Protein AF-S9SSD4-F1 (afdb_monomer)

Solvent-accessible surface area (backbone atoms only — not comparable to full-atom values): 18602 Å² total; per-residue (Å²): 130,70,92,76,80,76,96,47,67,58,45,36,29,21,30,56,54,29,78,60,36,20,32,42,34,34,32,39,67,81,53,34,36,35,32,40,91,48,73,31,64,47,86,67,77,56,93,50,83,41,60,40,69,83,50,77,65,51,44,73,48,42,39,38,68,76,43,53,47,62,41,36,80,42,75,54,60,64,56,45,63,50,89,83,71,82,77,81,41,54,28,39,35,72,39,57,91,44,56,92,52,48,88,81,42,56,81,89,68,61,48,30,24,35,28,43,34,54,73,90,78,38,83,60,56,79,85,62,50,50,75,78,40,77,68,51,68,78,60,39,64,71,56,60,75,71,33,52,65,71,64,65,44,45,67,66,67,40,48,47,26,51,52,53,13,59,80,67,74,44,78,53,51,62,71,57,47,20,52,59,69,76,49,73,88,62,8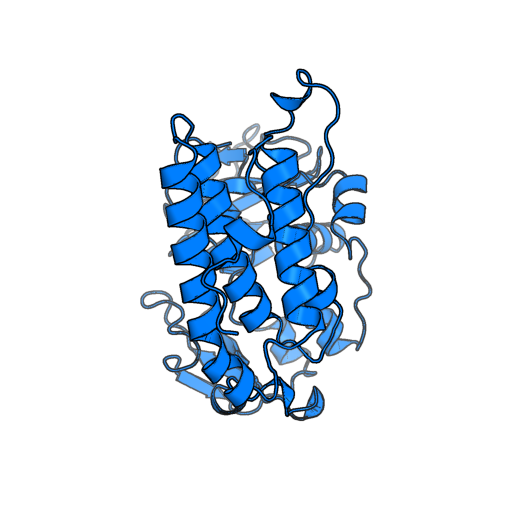1,60,85,43,72,65,50,31,45,76,67,36,28,70,74,68,91,55,71,88,58,61,85,67,46,83,72,63,80,92,77,85,84,81,69,73,38,60,60,39,74,72,34,86,67,43,54,63,75,58,54,50,51,51,49,48,38,54,48,55,42,51,60,54,62,72,69,58,96,71,54,72,66,60,52,44,56,41,32,34,54,30,30,43,60,46,36,71,39,37,67,59,29,48,78,65,76,25,64,65,44,72,64,48,50,51,25,49,49,55,31,51,40,46,50,31,60,72,72,67,48,96,65,55,60,67,68,43,48,61,54,60,72,96

pLDDT: mean 86.16, std 13.42, range [31.44, 98.06]

Sequence (320 aa):
MLKRFVWKKNDIHSIQLKEDLYIIAQLLDNPYVAFFNITSESNHFNEKPLDLNTFKPFGVCMVLKGFFKQCSVGKVKNVQPNLNIPIPEIFISSDRGQWGNRSEFSDDELIYNLVRIDPAVGDKGLMGNEIIQYNIDRKDPNILNSYEIVGYNTGYEFVRRLILSIENGRWIDPLKEQRLLGLDNYPLQTVEEMWQAGVPKYGVEDKDETRQKENGVTKINYLIEMYNDPFYPEFLVDKVKKCILCVVQFIEKRNHDVNKIQSKLDEMTIAINDLADEFEQNSSEIETVARESIAATVESVLQYYKINIDVEDALRERDW

Foldseek 3Di:
DDPDDDQDAQFWFWFDLFCQWIWIWGGHQPQKIFTFLDIGRDRADQPDQAECLVGDGLDMDGADPLQRVQRTPDTYPNYHGRPPHDHDFKAKEWALVCPVVVVVDDPVRTFIFIWGADSVRGDPPNPDTHTPGTRDDLQDPVRLVPHHHDDHDHDPQNSQQVVVCSVVVHRDRQVSVCSNPVDRPDPPPDPVRSVVRRGDDGPPPPPPVVVVPDDDDDDQDALVLLVVDPLHDVVLSVQLVVLVVQLLVVVVVDPDDLVRSLVSLLVSQVSNQVCQVVLVVVNHGCDDSVVVRSLSSNVSSCVRSVPPDHSCSSNVNHPD

Structure (mmCIF, N/CA/C/O backbone):
data_AF-S9SSD4-F1
#
_entry.id   AF-S9SSD4-F1
#
loop_
_atom_site.group_PDB
_atom_site.id
_atom_site.type_symbol
_atom_site.label_atom_id
_atom_site.label_alt_id
_atom_site.label_comp_id
_atom_site.label_asym_id
_atom_site.label_entity_id
_atom_site.label_seq_id
_atom_site.pdbx_PDB_ins_code
_atom_site.Cartn_x
_atom_site.Cartn_y
_atom_site.Cartn_z
_atom_site.occupancy
_atom_site.B_iso_or_equiv
_atom_site.auth_seq_id
_atom_site.auth_comp_id
_atom_site.auth_asym_id
_atom_site.auth_atom_id
_atom_site.pdbx_PDB_model_num
ATOM 1 N N . MET A 1 1 ? -8.722 10.585 14.791 1.00 48.03 1 MET A N 1
ATOM 2 C CA . MET A 1 1 ? -7.445 9.878 14.502 1.00 48.03 1 MET A CA 1
ATOM 3 C C . MET A 1 1 ? -6.758 9.398 15.795 1.00 48.03 1 MET A C 1
ATOM 5 O O . MET A 1 1 ? -6.708 10.152 16.765 1.00 48.03 1 MET A O 1
ATOM 9 N N . LEU A 1 2 ? -6.239 8.159 15.855 1.00 50.53 2 LEU A N 1
ATOM 10 C CA . LEU A 1 2 ? -5.555 7.614 17.048 1.00 50.53 2 LEU A CA 1
ATOM 11 C C . LEU A 1 2 ? -4.290 8.428 17.396 1.00 50.53 2 LEU A C 1
ATOM 13 O O . LEU A 1 2 ? -3.332 8.462 16.621 1.00 50.53 2 LEU A O 1
ATOM 17 N N . LYS A 1 3 ? -4.251 9.039 18.592 1.00 53.81 3 LYS A N 1
ATOM 18 C CA . LYS A 1 3 ? -3.130 9.891 19.050 1.00 53.81 3 LYS A CA 1
ATOM 19 C C . LYS A 1 3 ? -1.783 9.150 19.139 1.00 53.81 3 LYS A C 1
ATOM 21 O O . LYS A 1 3 ? -0.739 9.777 18.999 1.00 53.81 3 LYS A O 1
ATOM 26 N N . ARG A 1 4 ? -1.782 7.819 19.318 1.00 68.75 4 ARG A N 1
ATOM 27 C CA . ARG A 1 4 ? -0.576 6.969 19.302 1.00 68.75 4 ARG A CA 1
ATOM 28 C C . ARG A 1 4 ? -0.937 5.543 18.869 1.00 68.75 4 ARG A C 1
ATOM 30 O O . ARG A 1 4 ? -1.669 4.861 19.576 1.00 68.75 4 ARG A O 1
ATOM 37 N N . PHE A 1 5 ? -0.427 5.096 17.720 1.00 82.56 5 PHE A N 1
ATOM 38 C CA . PHE A 1 5 ? -0.544 3.706 17.263 1.00 82.56 5 PHE A CA 1
ATOM 39 C C . PHE A 1 5 ? 0.786 2.980 17.474 1.00 82.56 5 PHE A C 1
ATOM 41 O O . PHE A 1 5 ? 1.845 3.462 17.062 1.00 82.56 5 PHE A O 1
ATOM 48 N N . VAL A 1 6 ? 0.723 1.823 18.126 1.00 88.81 6 VAL A N 1
ATOM 49 C CA . VAL A 1 6 ? 1.859 0.926 18.340 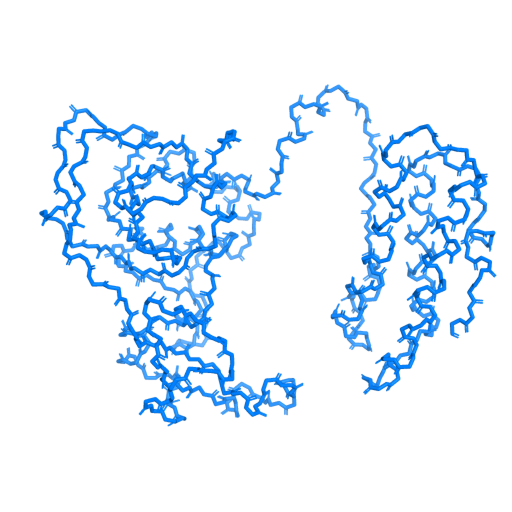1.00 88.81 6 VAL A CA 1
ATOM 50 C C . VAL A 1 6 ? 1.484 -0.407 17.722 1.00 88.81 6 VAL A C 1
ATOM 52 O O . VAL A 1 6 ? 0.435 -0.952 18.047 1.00 88.81 6 VAL A O 1
ATOM 55 N N . TRP A 1 7 ? 2.346 -0.909 16.841 1.00 92.94 7 TRP A N 1
ATOM 56 C CA . TRP A 1 7 ? 2.172 -2.234 16.270 1.00 92.94 7 TRP A CA 1
ATOM 57 C C . TRP A 1 7 ? 2.494 -3.262 17.345 1.00 92.94 7 TRP A C 1
ATOM 59 O O . TRP A 1 7 ? 3.634 -3.337 17.805 1.00 92.94 7 TRP A O 1
ATOM 69 N N . LYS A 1 8 ? 1.493 -4.020 17.777 1.00 95.31 8 LYS A N 1
ATOM 70 C CA . LYS A 1 8 ? 1.663 -5.075 18.769 1.00 95.31 8 LYS A CA 1
ATOM 71 C C . LYS A 1 8 ? 1.003 -6.335 18.232 1.00 95.31 8 LYS A C 1
ATOM 73 O O . LYS A 1 8 ? -0.184 -6.327 17.921 1.00 95.31 8 LYS A O 1
ATOM 78 N N . LYS A 1 9 ? 1.795 -7.400 18.122 1.00 95.75 9 LYS A N 1
ATOM 79 C CA . LYS A 1 9 ? 1.339 -8.710 17.656 1.00 95.75 9 LYS A CA 1
ATOM 80 C C . LYS A 1 9 ? 0.108 -9.158 18.447 1.00 95.75 9 LYS A C 1
ATOM 82 O O . LYS A 1 9 ? 0.077 -9.017 19.671 1.00 95.75 9 LYS A O 1
ATOM 87 N N . ASN A 1 10 ? -0.865 -9.710 17.731 1.00 96.88 10 ASN A N 1
ATOM 88 C CA . ASN A 1 10 ? -2.164 -10.187 18.202 1.00 96.88 10 ASN A CA 1
ATOM 89 C C . ASN A 1 10 ? -3.147 -9.107 18.671 1.00 96.88 10 ASN A C 1
ATOM 91 O O . ASN A 1 10 ? -4.244 -9.455 19.107 1.00 96.88 10 ASN A O 1
ATOM 95 N N . ASP A 1 11 ? -2.812 -7.817 18.571 1.00 96.50 11 ASP A N 1
ATOM 96 C CA . ASP A 1 11 ? -3.831 -6.786 18.744 1.00 96.50 11 ASP A CA 1
ATOM 97 C C . ASP A 1 11 ? -4.838 -6.862 17.589 1.00 96.50 11 ASP A C 1
ATOM 99 O O . ASP A 1 11 ? -4.469 -6.992 16.419 1.00 96.50 11 ASP A O 1
ATOM 103 N N . ILE A 1 12 ? -6.119 -6.754 17.937 1.00 96.88 12 ILE A N 1
ATOM 104 C CA . ILE A 1 12 ? -7.229 -6.775 16.988 1.00 96.88 12 ILE A CA 1
ATOM 105 C C . ILE A 1 12 ? -7.788 -5.367 16.846 1.00 96.88 12 ILE A C 1
ATOM 107 O O . ILE A 1 12 ? -8.017 -4.661 17.832 1.00 96.88 12 ILE A O 1
ATOM 111 N N . HIS A 1 13 ? -8.005 -4.961 15.607 1.00 96.31 13 HIS A N 1
ATOM 112 C CA . HIS A 1 13 ? -8.426 -3.627 15.233 1.00 96.31 13 HIS A CA 1
ATOM 113 C C . HIS A 1 13 ? -9.671 -3.681 14.355 1.00 96.31 13 HIS A C 1
ATOM 115 O O . HIS A 1 13 ? -9.809 -4.559 13.506 1.00 96.31 13 HIS A O 1
ATOM 121 N N . SER A 1 14 ? -10.553 -2.710 14.572 1.00 95.62 14 SER A N 1
ATOM 122 C CA . SER A 1 14 ? -11.639 -2.400 13.652 1.00 95.62 14 SER A CA 1
ATOM 123 C C . SER A 1 14 ? -11.086 -1.449 12.600 1.00 95.62 14 SER 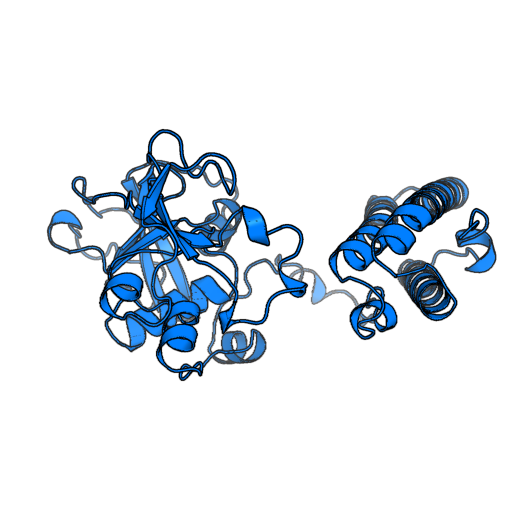A C 1
ATOM 125 O O . SER A 1 14 ? -10.466 -0.428 12.940 1.00 95.62 14 SER A O 1
ATOM 127 N N . ILE A 1 15 ? -11.244 -1.830 11.339 1.00 95.19 15 ILE A N 1
ATOM 128 C CA . ILE A 1 15 ? -10.823 -1.066 10.171 1.00 95.19 15 ILE A CA 1
ATOM 129 C C . ILE A 1 15 ? -12.080 -0.569 9.484 1.00 95.19 15 ILE A C 1
ATOM 131 O O . ILE A 1 15 ? -12.921 -1.377 9.098 1.00 95.19 15 ILE A O 1
ATOM 135 N N . GLN A 1 16 ? -12.214 0.745 9.351 1.00 94.69 16 GLN A N 1
ATOM 136 C CA . GLN A 1 16 ? -13.289 1.317 8.549 1.00 94.69 16 GLN A CA 1
ATOM 137 C C . GLN A 1 16 ? -12.937 1.160 7.073 1.00 94.69 16 GLN A C 1
ATOM 139 O O . GLN A 1 16 ? -11.775 1.354 6.720 1.00 94.69 16 GLN A O 1
ATOM 144 N N . LEU A 1 17 ? -13.916 0.816 6.241 1.00 95.06 17 LEU A N 1
ATOM 145 C CA . LEU A 1 17 ? -13.785 0.744 4.784 1.00 95.06 17 LEU A CA 1
ATOM 146 C C . LEU A 1 17 ? -14.780 1.670 4.083 1.00 95.06 17 LEU A C 1
ATOM 148 O O . LEU A 1 17 ? -14.397 2.333 3.126 1.00 95.06 17 LEU A O 1
ATOM 152 N N . LYS A 1 18 ? -16.022 1.738 4.579 1.00 94.12 18 LYS A N 1
ATOM 153 C CA . LYS A 1 18 ? -17.061 2.705 4.180 1.00 94.12 18 LYS A CA 1
ATOM 154 C C . LYS A 1 18 ? -17.720 3.313 5.428 1.00 94.12 18 LYS A C 1
ATOM 156 O O . LYS A 1 18 ? -17.345 2.962 6.550 1.00 94.12 18 LYS A O 1
ATOM 161 N N . GLU A 1 19 ? -18.676 4.223 5.256 1.00 89.44 19 GLU A N 1
ATOM 162 C CA . GLU A 1 19 ? -19.464 4.813 6.353 1.00 89.44 19 GLU A CA 1
ATOM 163 C C . GLU A 1 19 ? -20.107 3.744 7.251 1.00 89.44 19 GLU A C 1
ATOM 165 O O . GLU A 1 19 ? -20.033 3.849 8.474 1.00 89.44 19 GLU A O 1
ATOM 170 N N . ASP A 1 20 ? -20.636 2.685 6.642 1.00 92.19 20 ASP A N 1
ATOM 171 C CA . ASP A 1 20 ? -21.376 1.575 7.250 1.00 92.19 20 ASP A CA 1
ATOM 172 C C . ASP A 1 20 ? -20.699 0.212 7.016 1.00 92.19 20 ASP A C 1
ATOM 174 O O . ASP A 1 20 ? -21.337 -0.836 7.080 1.00 92.19 20 ASP A O 1
ATOM 178 N N . LEU A 1 21 ? -19.393 0.198 6.731 1.00 95.69 21 LEU A N 1
ATOM 179 C CA . LEU A 1 21 ? -18.654 -1.045 6.521 1.00 95.69 21 LEU A CA 1
ATOM 180 C C . LEU A 1 21 ? -17.334 -1.027 7.271 1.00 95.69 21 LEU A C 1
ATOM 182 O O . LEU A 1 21 ? -16.397 -0.305 6.917 1.00 95.69 21 LEU A O 1
ATOM 186 N N . TYR A 1 22 ? -17.248 -1.898 8.268 1.00 96.19 22 TYR A N 1
ATOM 187 C CA . TYR A 1 22 ? -16.055 -2.136 9.062 1.00 96.19 22 TYR A CA 1
ATOM 188 C C . TYR A 1 22 ? -15.648 -3.598 8.973 1.00 96.19 22 TYR A C 1
ATOM 190 O O . TYR A 1 22 ? -16.505 -4.470 8.827 1.00 96.19 22 TYR A O 1
ATOM 198 N N . ILE A 1 23 ? -14.354 -3.876 9.132 1.00 96.50 23 ILE A N 1
ATOM 199 C CA . ILE A 1 23 ? -13.827 -5.241 9.239 1.00 96.50 23 ILE A CA 1
ATOM 200 C C . ILE A 1 23 ? -12.883 -5.426 10.414 1.00 96.50 23 ILE A C 1
ATOM 202 O O . ILE A 1 23 ? -12.237 -4.484 10.880 1.00 96.50 23 ILE A O 1
ATOM 206 N N . ILE A 1 24 ? -12.749 -6.680 10.838 1.00 95.75 24 ILE A N 1
ATOM 207 C CA . ILE A 1 24 ? -11.724 -7.093 11.789 1.00 95.75 24 ILE A CA 1
ATOM 208 C C . ILE A 1 24 ? -10.390 -7.355 11.085 1.00 95.75 24 ILE A C 1
ATOM 210 O O . ILE A 1 24 ? -10.296 -8.130 10.129 1.00 95.75 24 ILE A O 1
ATOM 214 N N . ALA A 1 25 ? -9.338 -6.768 11.651 1.00 97.44 25 ALA A N 1
ATOM 215 C CA . ALA A 1 25 ? -7.952 -7.043 11.313 1.00 97.44 25 ALA A CA 1
ATOM 216 C C . ALA A 1 25 ? -7.159 -7.438 12.565 1.00 97.44 25 ALA A C 1
ATOM 218 O O . ALA A 1 25 ? -7.229 -6.759 13.591 1.00 97.44 25 ALA A O 1
ATOM 219 N N . GLN A 1 26 ? -6.373 -8.509 12.484 1.00 98.06 26 GLN A N 1
ATOM 220 C CA . GLN A 1 26 ? -5.432 -8.920 13.522 1.00 98.06 26 GLN A CA 1
ATOM 221 C C . GLN A 1 26 ? -4.005 -8.593 13.081 1.00 98.06 26 GLN A C 1
ATOM 223 O O . GLN A 1 26 ? -3.549 -9.033 12.025 1.00 98.06 26 GLN A O 1
ATOM 228 N N . LEU A 1 27 ? -3.277 -7.851 13.914 1.00 97.56 27 LEU A N 1
ATOM 229 C CA . LEU A 1 27 ? -1.857 -7.593 13.699 1.00 97.56 27 LEU A CA 1
ATOM 230 C C . LEU A 1 27 ? -1.043 -8.868 13.940 1.00 97.56 27 LEU A C 1
ATOM 232 O O . LEU A 1 27 ? -1.179 -9.507 14.986 1.00 97.56 27 LEU A O 1
ATOM 236 N N . LEU A 1 28 ? -0.156 -9.208 13.011 1.00 96.50 28 LEU A N 1
ATOM 237 C CA . LEU A 1 28 ? 0.854 -10.253 13.179 1.00 96.50 28 LEU A CA 1
ATOM 238 C C . LEU A 1 28 ? 2.216 -9.599 13.471 1.00 96.50 28 LEU A C 1
ATOM 240 O O . LEU A 1 28 ? 2.276 -8.465 13.968 1.00 96.50 28 LEU A O 1
ATOM 244 N N . ASP A 1 29 ? 3.316 -10.304 13.203 1.00 93.31 29 ASP A N 1
ATOM 245 C CA . ASP A 1 29 ? 4.638 -9.675 13.180 1.00 93.31 29 ASP A CA 1
ATOM 246 C C . ASP A 1 29 ? 4.638 -8.539 12.147 1.00 93.31 29 ASP A C 1
ATOM 248 O O . ASP A 1 29 ? 4.076 -8.668 11.065 1.00 93.31 29 ASP A O 1
ATOM 252 N N . ASN A 1 30 ? 5.200 -7.385 12.503 1.00 89.69 30 ASN A N 1
ATOM 253 C CA . ASN A 1 30 ? 5.246 -6.221 11.614 1.00 89.69 30 ASN A CA 1
ATOM 254 C C . ASN A 1 30 ? 6.014 -6.585 10.326 1.00 89.69 30 ASN A C 1
ATOM 256 O O . ASN A 1 30 ? 7.124 -7.098 10.465 1.00 89.69 30 ASN A O 1
ATOM 260 N N . PRO A 1 31 ? 5.479 -6.330 9.111 1.00 91.56 31 PRO A N 1
ATOM 261 C CA . PRO A 1 31 ? 4.317 -5.496 8.756 1.00 91.56 31 PRO A CA 1
ATOM 262 C C . PRO A 1 31 ? 3.058 -6.282 8.355 1.00 91.56 31 PRO A C 1
ATOM 264 O O . PRO A 1 31 ? 2.212 -5.770 7.620 1.00 91.56 31 PRO A O 1
ATOM 267 N N . TYR A 1 32 ? 2.917 -7.523 8.813 1.00 94.81 32 TYR A N 1
ATOM 268 C CA . TYR A 1 32 ? 1.860 -8.436 8.392 1.00 94.81 32 TYR A CA 1
ATOM 269 C C . TYR A 1 32 ? 0.564 -8.262 9.176 1.00 94.81 32 TYR A C 1
ATOM 271 O O . TYR A 1 32 ? 0.543 -8.194 10.409 1.00 94.81 32 TYR A O 1
ATOM 279 N N . VAL A 1 33 ? -0.544 -8.251 8.446 1.00 96.94 33 VAL A N 1
ATOM 280 C CA . VAL A 1 33 ? -1.888 -8.171 9.012 1.00 96.94 33 VAL A CA 1
ATOM 281 C C . VAL A 1 33 ? -2.739 -9.281 8.423 1.00 96.94 33 VAL A C 1
ATOM 283 O O . VAL A 1 33 ? -2.711 -9.513 7.216 1.00 96.94 33 VAL A O 1
ATOM 286 N N . ALA A 1 34 ? -3.503 -9.948 9.281 1.00 97.56 34 ALA A N 1
ATOM 287 C CA . ALA A 1 34 ? -4.535 -10.888 8.883 1.00 97.56 34 ALA A CA 1
ATOM 288 C C . ALA A 1 34 ? -5.903 -10.206 8.896 1.00 97.56 34 ALA A C 1
ATOM 290 O O . ALA A 1 34 ? -6.298 -9.614 9.902 1.00 97.56 34 ALA A O 1
ATOM 291 N N . PHE A 1 35 ? -6.638 -10.325 7.800 1.00 97.12 35 PHE A N 1
ATOM 292 C CA . PHE A 1 35 ? -8.005 -9.827 7.671 1.00 97.12 35 PHE A CA 1
ATOM 293 C C . PHE A 1 35 ? -8.980 -10.985 7.764 1.00 97.12 35 PHE A C 1
ATOM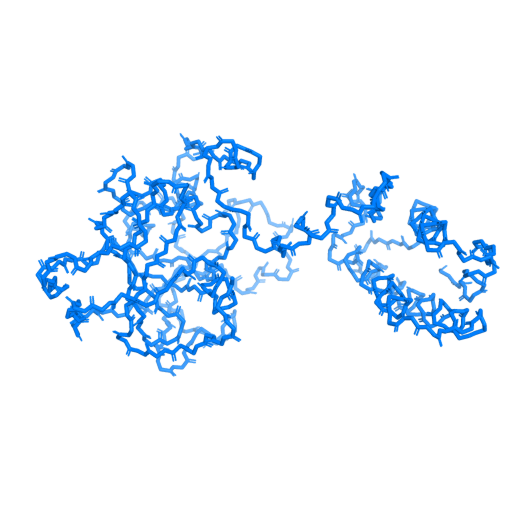 295 O O . PHE A 1 35 ? -8.686 -12.079 7.286 1.00 97.12 35 PHE A O 1
ATOM 302 N N . PHE A 1 36 ? -10.141 -10.757 8.364 1.00 95.56 36 PHE A N 1
ATOM 303 C CA . PHE A 1 36 ? -11.197 -11.757 8.479 1.00 95.56 36 PHE A CA 1
ATOM 304 C C . PHE A 1 36 ? -12.444 -11.244 7.778 1.00 95.56 36 PHE A C 1
ATOM 306 O O . PHE A 1 36 ? -12.748 -10.055 7.861 1.00 95.56 36 PHE A O 1
ATOM 313 N N . ASN A 1 37 ? -13.188 -12.139 7.124 1.00 94.38 37 ASN A N 1
ATOM 314 C CA . ASN A 1 37 ? -14.485 -11.805 6.539 1.00 94.38 37 ASN A CA 1
ATOM 315 C C . ASN A 1 37 ? -15.559 -11.738 7.638 1.00 94.38 37 ASN A C 1
ATOM 317 O O . ASN A 1 37 ? -16.490 -12.537 7.688 1.00 94.38 37 ASN A O 1
ATOM 321 N N . ILE A 1 38 ? -15.332 -10.840 8.594 1.00 94.38 38 ILE A N 1
ATOM 322 C CA . ILE A 1 38 ? -16.194 -10.539 9.728 1.00 94.38 38 ILE A CA 1
ATOM 323 C C . ILE A 1 38 ? -16.408 -9.036 9.663 1.00 94.38 38 ILE A C 1
ATOM 325 O O . ILE A 1 38 ? -15.480 -8.261 9.921 1.00 94.38 38 ILE A O 1
ATOM 329 N N . THR A 1 39 ? -17.616 -8.651 9.270 1.00 95.06 39 THR A N 1
ATOM 330 C CA . THR A 1 39 ? -17.991 -7.265 9.014 1.00 95.06 39 THR A CA 1
ATOM 331 C C . THR A 1 39 ? -18.970 -6.747 10.065 1.00 95.06 39 THR A C 1
ATOM 333 O O . THR A 1 39 ? -19.573 -7.521 10.810 1.00 95.06 39 THR A O 1
ATOM 336 N N . SER A 1 40 ? -19.082 -5.427 10.165 1.00 94.12 40 SER A N 1
ATOM 337 C CA . SER A 1 40 ? -20.052 -4.736 11.018 1.00 94.12 40 SER A CA 1
ATOM 338 C C . SER A 1 40 ? -20.446 -3.418 10.359 1.00 94.12 40 SER A C 1
ATOM 340 O O . SER A 1 40 ? -19.626 -2.814 9.664 1.00 94.12 40 SER A O 1
ATOM 342 N N . GLU A 1 41 ? -21.674 -2.964 10.611 1.00 93.44 41 GLU A N 1
ATOM 343 C CA . GLU A 1 41 ? -22.161 -1.640 10.195 1.00 93.44 41 GLU A CA 1
ATOM 344 C C . GLU A 1 41 ? -21.600 -0.507 11.071 1.00 93.44 41 GLU A C 1
ATOM 346 O O . GLU A 1 41 ? -21.753 0.673 10.772 1.00 93.44 41 GLU A O 1
ATOM 351 N N . SER A 1 42 ? -20.921 -0.854 12.169 1.00 91.06 42 SER A N 1
ATOM 352 C CA . SER A 1 42 ? -20.283 0.102 13.071 1.00 91.06 42 SER A CA 1
ATOM 353 C C . SER A 1 42 ? -18.868 -0.334 13.442 1.00 91.06 42 SER A C 1
ATOM 355 O O . SER A 1 42 ? -18.440 -1.464 13.206 1.00 91.06 42 SER A O 1
ATOM 357 N N . ASN A 1 43 ? -18.127 0.545 14.119 1.00 86.62 43 ASN A N 1
ATOM 358 C CA . ASN A 1 43 ? -16.796 0.205 14.618 1.00 86.62 43 ASN A CA 1
ATOM 359 C C . ASN A 1 43 ? -16.801 -0.814 15.783 1.00 86.62 43 ASN A C 1
ATOM 361 O O . ASN A 1 43 ? -15.725 -1.188 16.267 1.00 86.62 43 ASN A O 1
ATOM 365 N N . HIS A 1 44 ? -17.976 -1.270 16.229 1.00 88.75 44 HIS A N 1
ATOM 366 C CA . HIS A 1 44 ? -18.156 -2.220 17.317 1.00 88.75 44 HIS A CA 1
ATOM 367 C C . HIS A 1 44 ? -18.343 -3.653 16.797 1.00 88.75 44 HIS A C 1
ATOM 369 O O . HIS A 1 44 ? -19.139 -3.921 15.902 1.00 88.75 44 HIS A O 1
ATOM 375 N N . PHE A 1 45 ? -17.607 -4.584 17.408 1.00 88.06 45 PHE A N 1
ATOM 376 C CA . PHE A 1 45 ? -17.648 -6.032 17.135 1.00 88.06 45 PHE A CA 1
ATOM 377 C C . PHE A 1 45 ? -17.802 -6.862 18.423 1.00 88.06 45 PHE A C 1
ATOM 379 O O . PHE A 1 45 ? -17.733 -8.085 18.413 1.00 88.06 45 PHE A O 1
ATOM 386 N N . ASN A 1 46 ? -17.948 -6.193 19.566 1.00 71.06 46 ASN A N 1
ATOM 387 C CA . ASN A 1 46 ? -17.763 -6.745 20.906 1.00 71.06 46 ASN A CA 1
ATOM 388 C C . ASN A 1 46 ? -19.076 -7.089 21.627 1.00 71.06 46 ASN A C 1
ATOM 390 O O . ASN A 1 46 ? -19.057 -7.287 22.843 1.00 71.06 46 ASN A O 1
ATOM 394 N N . GLU A 1 47 ? -20.199 -7.153 20.907 1.00 74.06 47 GLU A N 1
ATOM 395 C CA . GLU A 1 47 ? -21.506 -7.509 21.478 1.00 74.06 47 GLU A CA 1
ATOM 396 C C . GLU A 1 47 ? -21.563 -8.969 21.949 1.00 74.06 47 GLU A C 1
ATOM 398 O O . GLU A 1 47 ? -22.273 -9.294 22.900 1.00 74.06 47 GLU A O 1
ATOM 403 N N . LYS A 1 48 ? -20.779 -9.852 21.319 1.00 78.81 48 LYS A N 1
ATOM 404 C CA . LYS A 1 48 ? -20.606 -11.256 21.710 1.00 78.81 48 LYS A CA 1
ATOM 405 C C . LYS A 1 48 ? -19.115 -11.607 21.718 1.00 78.81 48 LYS A C 1
ATOM 407 O O . LYS A 1 48 ? -18.380 -11.074 20.888 1.00 78.81 48 LYS A O 1
ATOM 412 N N . PRO A 1 49 ? -18.651 -12.490 22.624 1.00 86.12 49 PRO A N 1
ATOM 413 C CA . PRO A 1 49 ? -17.293 -13.015 22.556 1.00 86.12 49 PRO A CA 1
ATOM 414 C C . PRO A 1 49 ? -17.035 -13.647 21.186 1.00 86.12 49 PRO A C 1
ATOM 416 O O . PRO A 1 49 ? -17.818 -14.483 20.733 1.00 86.12 49 PRO A O 1
ATOM 419 N N . LEU A 1 50 ? -15.944 -13.245 20.541 1.00 91.88 50 LEU A N 1
ATOM 420 C CA . LEU A 1 50 ? -15.540 -13.744 19.230 1.00 91.88 50 LEU A CA 1
ATOM 421 C C . LEU A 1 50 ? -14.191 -14.449 19.354 1.00 91.88 50 LEU A C 1
ATOM 423 O O . LEU A 1 50 ? -13.251 -13.881 19.905 1.00 91.88 50 LEU A O 1
ATOM 427 N N . ASP A 1 51 ? -14.076 -15.661 18.821 1.00 94.88 51 ASP A N 1
ATOM 428 C CA . ASP A 1 51 ? -12.811 -16.397 18.793 1.00 94.88 51 ASP A CA 1
ATOM 429 C C . ASP A 1 51 ? -12.309 -16.568 17.360 1.00 94.88 51 ASP A C 1
ATOM 431 O O . ASP A 1 51 ? -12.829 -17.386 16.597 1.00 94.88 51 ASP A O 1
ATOM 435 N N . LEU A 1 52 ? -11.266 -15.813 17.002 1.00 95.81 52 LEU A N 1
ATOM 436 C CA . LEU A 1 52 ? -10.672 -15.849 15.667 1.00 95.81 52 LEU A CA 1
ATOM 437 C C . LEU A 1 52 ? -9.982 -17.184 15.359 1.00 95.81 52 LEU A C 1
ATOM 439 O O . LEU A 1 52 ? -9.729 -17.461 14.188 1.00 95.81 52 LEU A O 1
ATOM 443 N N . ASN A 1 53 ? -9.711 -18.042 16.352 1.00 94.56 53 ASN A N 1
ATOM 444 C CA . ASN A 1 53 ? -9.187 -19.393 16.102 1.00 94.56 53 ASN A CA 1
ATOM 445 C C . ASN A 1 53 ? -10.180 -20.266 15.318 1.00 94.56 53 ASN A C 1
ATOM 447 O O . ASN A 1 53 ? -9.771 -21.217 14.657 1.00 94.56 53 ASN A O 1
ATOM 451 N N . THR A 1 54 ? -11.473 -19.931 15.359 1.00 93.31 54 THR A N 1
ATOM 452 C CA . THR A 1 54 ? -12.526 -20.646 14.621 1.00 93.31 54 THR A CA 1
ATOM 453 C C . THR A 1 54 ? -12.690 -20.167 13.175 1.00 93.31 54 THR A C 1
ATOM 455 O O . THR A 1 54 ? -13.430 -20.779 12.406 1.00 93.31 54 THR A O 1
ATOM 458 N N . PHE A 1 55 ? -11.974 -19.108 12.780 1.00 92.94 55 PHE A N 1
ATOM 459 C CA . PHE A 1 55 ? -12.049 -18.517 11.450 1.00 92.94 55 PHE A CA 1
ATOM 460 C C . PHE A 1 55 ? -10.708 -18.632 10.728 1.00 92.94 55 PHE A C 1
ATOM 462 O O . PHE A 1 55 ? -9.643 -18.335 11.276 1.00 92.94 55 PHE A O 1
ATOM 469 N N . LYS A 1 56 ? -10.764 -19.005 9.449 1.00 92.25 56 LYS A N 1
ATOM 470 C CA . LYS A 1 56 ? -9.618 -18.857 8.556 1.00 92.25 56 LYS A CA 1
ATOM 471 C C . LYS A 1 56 ? -9.472 -17.370 8.205 1.00 92.25 56 LYS A C 1
ATOM 473 O O . LYS A 1 56 ? -10.479 -16.758 7.838 1.00 92.25 56 LYS A O 1
ATOM 478 N N . PRO A 1 57 ? -8.261 -16.788 8.276 1.00 94.12 57 PRO A N 1
ATOM 479 C CA . PRO A 1 57 ? -8.018 -15.470 7.717 1.00 94.12 57 PRO A CA 1
ATOM 480 C C . PRO A 1 57 ? -8.469 -15.430 6.265 1.00 94.12 57 PRO A C 1
ATOM 482 O O . PRO A 1 57 ? -8.183 -16.332 5.475 1.00 94.12 57 PRO A O 1
ATOM 485 N N . PHE A 1 58 ? -9.183 -14.370 5.939 1.00 91.00 58 PHE A N 1
ATOM 486 C CA . PHE A 1 58 ? -9.603 -14.075 4.590 1.00 91.00 58 PHE A CA 1
ATOM 487 C C . PHE A 1 58 ? -8.399 -13.774 3.698 1.00 91.00 58 PHE A C 1
ATOM 489 O O . PHE A 1 58 ? -8.325 -14.286 2.589 1.00 91.00 58 PHE A O 1
ATOM 496 N N . GLY A 1 59 ? -7.419 -13.041 4.231 1.00 93.62 59 GLY A N 1
ATOM 497 C CA . GLY A 1 59 ? -6.133 -12.782 3.592 1.00 93.62 59 GLY A CA 1
ATOM 498 C C . GLY A 1 59 ? -5.077 -12.337 4.596 1.00 93.62 59 GLY A C 1
ATOM 499 O O . GLY A 1 59 ? -5.408 -11.835 5.674 1.00 93.62 59 GLY A O 1
ATOM 500 N N . VAL A 1 60 ? -3.806 -12.530 4.243 1.00 95.00 60 VAL A N 1
ATOM 501 C CA . VAL A 1 60 ? -2.651 -12.042 5.008 1.00 95.00 60 VAL A CA 1
ATOM 502 C C . VAL A 1 60 ? -1.728 -11.294 4.056 1.00 95.00 60 VAL A C 1
ATOM 504 O O . VAL A 1 60 ? -1.298 -11.857 3.053 1.00 95.00 60 VAL A O 1
ATOM 507 N N . CYS A 1 61 ? -1.422 -10.034 4.358 1.00 93.38 61 CYS A N 1
ATOM 508 C CA . CYS A 1 61 ? -0.557 -9.207 3.516 1.00 93.38 61 CYS A CA 1
ATOM 509 C C . CYS A 1 61 ? 0.248 -8.193 4.337 1.00 93.38 61 CYS A C 1
ATOM 511 O O . CYS A 1 61 ? -0.046 -7.937 5.509 1.00 93.38 61 CYS A O 1
ATOM 513 N N . MET A 1 62 ? 1.269 -7.603 3.712 1.00 91.75 62 MET A N 1
ATOM 514 C CA . MET A 1 62 ? 2.034 -6.500 4.294 1.00 91.75 62 MET A CA 1
ATOM 515 C C . MET A 1 62 ? 1.259 -5.188 4.165 1.00 91.75 62 MET A C 1
ATOM 517 O O . MET A 1 62 ? 0.800 -4.842 3.074 1.00 91.75 62 MET A O 1
ATOM 521 N N . VAL A 1 63 ? 1.144 -4.434 5.258 1.00 90.50 63 VAL A N 1
ATOM 522 C CA . VAL A 1 63 ? 0.471 -3.127 5.290 1.00 90.50 63 VAL A CA 1
ATOM 523 C C . VAL A 1 63 ? 1.393 -2.100 5.932 1.00 90.50 63 VAL A C 1
ATOM 525 O O . VAL A 1 63 ? 1.962 -2.339 7.000 1.00 90.50 63 VAL A O 1
ATOM 528 N N . LEU A 1 64 ? 1.534 -0.922 5.318 1.00 84.88 64 LEU A N 1
ATOM 529 C CA . LEU A 1 64 ? 2.356 0.134 5.909 1.00 84.88 64 LEU A CA 1
ATOM 530 C C . LEU A 1 64 ? 1.754 0.580 7.244 1.00 84.88 64 LEU A C 1
ATOM 532 O O . LEU A 1 64 ? 0.604 1.015 7.311 1.00 84.88 64 LEU A O 1
ATOM 536 N N . LYS A 1 65 ? 2.571 0.583 8.300 1.00 86.00 65 LYS A N 1
ATOM 537 C CA . LYS A 1 65 ? 2.185 1.056 9.640 1.00 86.00 65 LYS A CA 1
ATOM 538 C C . LYS A 1 65 ? 1.490 2.421 9.627 1.00 86.00 65 LYS A C 1
ATOM 540 O O . LYS A 1 65 ? 0.517 2.624 10.353 1.00 86.00 65 LYS A O 1
ATOM 545 N N . GLY A 1 66 ? 2.015 3.357 8.835 1.00 80.31 66 GLY A N 1
ATOM 546 C CA . GLY A 1 66 ? 1.456 4.701 8.695 1.00 80.31 66 GLY A CA 1
ATOM 547 C C . GLY A 1 66 ? 0.031 4.679 8.150 1.00 80.31 66 GLY A C 1
ATOM 548 O O . GLY A 1 66 ? -0.826 5.373 8.688 1.00 80.31 66 GLY A O 1
ATOM 549 N N . PHE A 1 67 ? -0.229 3.830 7.155 1.00 82.00 67 PHE A N 1
ATOM 550 C CA . PHE A 1 67 ? -1.552 3.689 6.562 1.00 82.00 67 PHE A CA 1
ATOM 551 C C . PHE A 1 67 ? -2.517 2.917 7.466 1.00 82.00 67 PHE A C 1
ATOM 553 O O . PHE A 1 67 ? -3.625 3.382 7.711 1.00 82.00 67 PHE A O 1
ATOM 560 N N . PHE A 1 68 ? -2.076 1.806 8.066 1.00 88.69 68 PHE A N 1
ATOM 561 C CA . PHE A 1 68 ? -2.904 1.036 9.001 1.00 88.69 68 PHE A CA 1
ATOM 562 C C . PHE A 1 68 ? -3.423 1.901 10.164 1.00 88.69 68 PHE A C 1
ATOM 564 O O . PHE A 1 68 ? -4.573 1.792 10.585 1.00 88.69 68 PHE A O 1
ATOM 571 N N . LYS A 1 69 ? -2.587 2.823 10.666 1.00 87.69 69 LYS A N 1
ATOM 572 C CA . LYS A 1 69 ? -2.990 3.805 11.684 1.00 87.69 69 LYS A CA 1
ATOM 573 C C . LYS A 1 69 ? -4.166 4.683 11.230 1.00 87.69 69 LYS A C 1
ATOM 575 O O . LYS A 1 69 ? -4.944 5.100 12.084 1.00 87.69 69 LYS A O 1
ATOM 580 N N . GLN A 1 70 ? -4.250 5.023 9.945 1.00 85.38 70 GLN A N 1
ATOM 581 C CA . GLN A 1 70 ? -5.283 5.914 9.412 1.00 85.38 70 GLN A CA 1
ATOM 582 C C . GLN A 1 70 ? -6.629 5.204 9.288 1.00 85.38 70 GLN A C 1
ATOM 584 O O . GLN A 1 70 ? -7.641 5.780 9.671 1.00 85.38 70 GLN A O 1
ATOM 589 N N . CYS A 1 71 ? -6.637 3.960 8.803 1.00 87.94 71 CYS A N 1
ATOM 590 C CA . CYS A 1 71 ? -7.872 3.197 8.630 1.00 87.94 71 CYS A CA 1
ATOM 591 C C . CYS A 1 71 ? -8.344 2.473 9.898 1.00 87.94 71 CYS A C 1
ATOM 593 O O . CYS A 1 71 ? -9.510 2.087 9.988 1.00 87.94 71 CYS A O 1
ATOM 595 N N . SER A 1 72 ? -7.487 2.335 10.916 1.00 92.19 72 SER A N 1
ATOM 596 C CA . SER A 1 72 ? -7.909 1.795 12.205 1.00 92.19 72 SER A CA 1
ATOM 597 C C . SER A 1 72 ? -8.693 2.809 13.040 1.00 92.19 72 SER A C 1
ATOM 599 O O . SER A 1 72 ? -8.154 3.814 13.511 1.00 92.19 72 SER A O 1
ATOM 601 N N . VAL A 1 73 ? -9.950 2.475 13.326 1.00 91.81 73 VAL A N 1
ATOM 602 C CA . VAL A 1 73 ? -10.852 3.285 14.163 1.00 91.81 73 VAL A CA 1
ATOM 603 C C . VAL A 1 73 ? -10.825 2.899 15.643 1.00 91.81 73 VAL A C 1
ATOM 605 O O . VAL A 1 73 ? -11.392 3.597 16.480 1.00 91.81 73 VAL A O 1
ATOM 608 N N . GLY A 1 74 ? -10.119 1.826 16.007 1.00 90.44 74 GLY A N 1
ATOM 609 C CA . GLY A 1 74 ? -9.936 1.435 17.401 1.00 90.44 74 GLY A CA 1
ATOM 610 C C . GLY A 1 74 ? -9.533 -0.022 17.575 1.00 90.44 74 GLY A C 1
ATOM 611 O O . GLY A 1 74 ? -9.668 -0.837 16.663 1.00 90.44 74 GLY A O 1
ATOM 612 N N . LYS A 1 75 ? -9.043 -0.349 18.776 1.00 92.81 75 LYS A N 1
ATOM 613 C CA . LYS A 1 75 ? -8.839 -1.743 19.183 1.00 92.81 75 LYS A CA 1
ATOM 614 C C . LYS A 1 75 ? -10.176 -2.380 19.525 1.00 92.81 75 LYS A C 1
ATOM 616 O O . LYS A 1 75 ? -10.959 -1.790 20.272 1.00 92.81 75 LYS A O 1
ATOM 621 N N . VAL A 1 76 ? -10.387 -3.600 19.056 1.00 93.31 76 VAL A N 1
ATOM 622 C CA . VAL A 1 76 ? -11.552 -4.402 19.421 1.00 93.31 76 VAL A CA 1
ATOM 623 C C . VAL A 1 76 ? -11.218 -5.211 20.669 1.00 93.31 76 VAL A C 1
ATOM 625 O O . VAL A 1 76 ? -10.173 -5.853 20.756 1.00 93.31 76 VAL A O 1
ATOM 628 N N . LYS A 1 77 ? -12.099 -5.147 21.666 1.00 88.94 77 LYS A N 1
ATOM 629 C CA . LYS A 1 77 ? -12.008 -5.936 22.904 1.00 88.94 77 LYS A CA 1
ATOM 630 C C . LYS A 1 77 ? -12.913 -7.164 22.801 1.00 88.94 77 LYS A C 1
ATOM 632 O O . LYS A 1 77 ? -13.803 -7.189 21.963 1.00 88.94 77 LYS A O 1
ATOM 637 N N . ASN A 1 78 ? -12.728 -8.138 23.693 1.00 89.69 78 ASN A N 1
ATOM 638 C CA . ASN A 1 78 ? -13.523 -9.378 23.750 1.00 89.69 78 ASN A CA 1
ATOM 639 C C . ASN A 1 78 ? -13.415 -10.255 22.490 1.00 89.69 78 ASN A C 1
ATOM 641 O O . ASN A 1 78 ? -14.308 -11.049 22.203 1.00 89.69 78 ASN A O 1
ATOM 645 N N . VAL A 1 79 ? -12.307 -10.116 21.762 1.00 93.81 79 VAL A N 1
ATOM 646 C CA . VAL A 1 79 ? -11.963 -10.967 20.628 1.00 93.81 79 VAL A CA 1
ATOM 647 C C . VAL A 1 79 ? -10.698 -11.736 20.989 1.00 93.81 79 VAL A C 1
ATOM 649 O O . VAL A 1 79 ? -9.686 -11.132 21.350 1.00 93.81 79 VAL A O 1
ATOM 652 N N . GLN A 1 80 ? -10.760 -13.061 20.934 1.00 95.69 80 GLN A N 1
ATOM 653 C CA . GLN A 1 80 ? -9.600 -13.921 21.115 1.00 95.69 80 GLN A CA 1
ATOM 654 C C . GLN A 1 80 ? -8.820 -13.988 19.791 1.00 95.69 80 GLN A C 1
ATOM 656 O O . GLN A 1 80 ? -9.410 -14.329 18.763 1.00 95.69 80 GLN A O 1
ATOM 661 N N . PRO A 1 81 ? -7.516 -13.648 19.781 1.00 97.06 81 PRO A N 1
ATOM 662 C CA . PRO A 1 81 ? -6.704 -13.690 18.570 1.00 97.06 81 PRO A CA 1
ATOM 663 C C . PRO A 1 81 ? -6.447 -15.128 18.121 1.00 97.06 81 PRO A C 1
ATOM 665 O O . PRO A 1 81 ? -6.328 -16.043 18.943 1.00 97.06 81 PRO A O 1
ATOM 668 N N . ASN A 1 82 ? -6.281 -15.312 16.814 1.00 97.12 82 ASN A N 1
ATOM 669 C CA . ASN A 1 82 ? -5.816 -16.569 16.249 1.00 97.12 82 ASN A CA 1
ATOM 670 C C . ASN A 1 82 ? -4.285 -16.622 16.313 1.00 97.12 82 ASN A C 1
ATOM 672 O O . ASN A 1 82 ? -3.605 -15.820 15.672 1.00 97.12 82 ASN A O 1
ATOM 676 N N . LEU A 1 83 ? -3.737 -17.542 17.106 1.00 95.12 83 LEU A N 1
ATOM 677 C CA . LEU A 1 83 ? -2.288 -17.631 17.333 1.00 95.12 83 LEU A CA 1
ATOM 678 C C . LEU A 1 83 ? -1.553 -18.473 16.281 1.00 95.12 83 LEU A C 1
ATOM 680 O O . LEU A 1 83 ? -0.326 -18.501 16.282 1.00 95.12 83 LEU A O 1
ATOM 684 N N . ASN A 1 84 ? -2.291 -19.128 15.383 1.00 94.69 84 ASN A N 1
ATOM 685 C CA . ASN A 1 84 ? -1.770 -20.104 14.427 1.00 94.69 84 ASN A CA 1
ATOM 686 C C . ASN A 1 84 ? -1.882 -19.615 12.976 1.00 94.69 84 ASN A C 1
ATOM 688 O O . ASN A 1 84 ? -2.029 -20.418 12.056 1.00 94.69 84 ASN A O 1
ATOM 692 N N . ILE A 1 85 ? -1.847 -18.297 12.759 1.00 95.94 85 ILE A N 1
ATOM 693 C CA . ILE A 1 85 ? -1.869 -17.725 11.411 1.00 95.94 85 ILE A CA 1
ATOM 694 C C . ILE A 1 85 ? -0.457 -17.784 10.819 1.00 95.94 85 ILE A C 1
ATOM 696 O O . ILE A 1 85 ? 0.439 -17.132 11.363 1.00 95.94 85 ILE A O 1
ATOM 700 N N . PRO A 1 86 ? -0.241 -18.516 9.710 1.00 93.25 86 PRO A N 1
ATOM 701 C CA . PRO A 1 86 ? 1.043 -18.501 9.028 1.00 93.25 86 PRO A CA 1
ATOM 702 C C . PRO A 1 86 ? 1.267 -17.142 8.361 1.00 93.25 86 PRO A C 1
ATOM 704 O O . PRO A 1 86 ? 0.362 -16.577 7.742 1.00 93.25 86 PRO A O 1
ATOM 707 N N . ILE A 1 87 ? 2.490 -16.633 8.472 1.00 94.12 87 ILE A N 1
ATOM 708 C CA . ILE A 1 87 ? 2.935 -15.477 7.696 1.00 94.12 87 ILE A CA 1
ATOM 709 C C . ILE A 1 87 ? 3.434 -15.996 6.340 1.00 94.12 87 ILE A C 1
ATOM 711 O O . ILE A 1 87 ? 4.183 -16.974 6.325 1.00 94.12 87 ILE A O 1
ATOM 715 N N . PRO A 1 88 ? 3.028 -15.395 5.207 1.00 93.19 88 PRO A N 1
ATOM 716 C CA . PRO A 1 88 ? 3.552 -15.787 3.907 1.00 93.19 88 PRO A CA 1
ATOM 717 C C . PRO A 1 88 ? 5.070 -15.584 3.857 1.00 93.19 88 PRO A C 1
ATOM 719 O O . PRO A 1 88 ? 5.564 -14.536 4.262 1.00 93.19 88 PRO A O 1
ATOM 722 N N . GLU A 1 89 ? 5.795 -16.577 3.346 1.00 94.81 89 GLU A N 1
ATOM 723 C CA . GLU A 1 89 ? 7.254 -16.510 3.168 1.00 94.81 89 GLU A CA 1
ATOM 724 C C . GLU A 1 89 ? 7.661 -16.409 1.699 1.00 94.81 89 GLU A C 1
ATOM 726 O O . GLU A 1 89 ? 8.816 -16.131 1.411 1.00 94.81 89 GLU A O 1
ATOM 731 N N . ILE A 1 90 ? 6.742 -16.664 0.764 1.00 95.56 90 ILE A N 1
ATOM 732 C CA . ILE A 1 90 ? 7.015 -16.662 -0.674 1.00 95.56 90 ILE A CA 1
ATOM 733 C C . ILE A 1 90 ? 6.167 -15.578 -1.332 1.00 95.56 90 ILE A C 1
ATOM 735 O O . ILE A 1 90 ? 4.950 -15.533 -1.139 1.00 95.56 90 ILE A O 1
ATOM 739 N N . PHE A 1 91 ? 6.821 -14.723 -2.113 1.00 94.44 91 PHE A N 1
ATOM 740 C CA . PHE A 1 91 ? 6.216 -13.559 -2.751 1.00 94.44 91 PHE A CA 1
ATOM 741 C C . PHE A 1 91 ? 6.634 -13.445 -4.210 1.00 94.44 91 PHE A C 1
ATOM 743 O O . PHE A 1 91 ? 7.709 -13.890 -4.603 1.00 94.44 91 PHE A O 1
ATOM 750 N N . ILE A 1 92 ? 5.799 -12.787 -5.002 1.00 93.00 92 ILE A N 1
ATOM 751 C CA . ILE A 1 92 ? 6.102 -12.392 -6.374 1.00 93.00 92 ILE A CA 1
ATOM 752 C C . ILE A 1 92 ? 6.832 -11.047 -6.343 1.00 93.00 92 ILE A C 1
ATOM 754 O O . ILE A 1 92 ? 6.284 -10.055 -5.864 1.00 93.00 92 ILE A O 1
ATOM 758 N N . SER A 1 93 ? 8.038 -10.982 -6.893 1.00 90.62 93 SER A N 1
ATOM 759 C CA . SER A 1 93 ? 8.818 -9.744 -7.027 1.00 90.62 93 SER A CA 1
ATOM 760 C C . SER A 1 93 ? 9.169 -9.495 -8.485 1.00 90.62 93 SER A C 1
ATOM 762 O O . SER A 1 93 ? 9.461 -10.442 -9.208 1.00 90.62 93 SER A O 1
ATOM 764 N N . SER A 1 94 ? 9.197 -8.233 -8.916 1.00 87.38 94 SER A N 1
ATOM 765 C CA . SER A 1 94 ? 9.847 -7.873 -10.181 1.00 87.38 94 SER A CA 1
ATOM 766 C C . SER A 1 94 ? 11.340 -8.192 -10.118 1.00 87.38 94 SER A C 1
ATOM 768 O O . SER A 1 94 ? 11.942 -8.162 -9.035 1.00 87.38 94 SER A O 1
ATOM 770 N N . ASP A 1 95 ? 11.938 -8.479 -11.268 1.00 86.38 95 ASP A N 1
ATOM 771 C CA . ASP A 1 95 ? 13.366 -8.734 -11.361 1.00 86.38 95 ASP A CA 1
ATOM 772 C C . ASP A 1 95 ? 14.192 -7.479 -11.062 1.00 86.38 95 ASP A C 1
ATOM 774 O O . ASP A 1 95 ? 13.880 -6.364 -11.483 1.00 86.38 95 ASP A O 1
ATOM 778 N N . ARG A 1 96 ? 15.274 -7.675 -10.309 1.00 79.31 96 ARG A N 1
ATOM 779 C CA . ARG A 1 96 ? 16.169 -6.594 -9.888 1.00 79.31 96 ARG A CA 1
ATOM 780 C C . ARG A 1 96 ? 17.013 -6.038 -11.030 1.00 79.31 96 ARG A C 1
ATOM 782 O O . ARG A 1 96 ? 17.359 -4.863 -10.994 1.00 79.31 96 ARG A O 1
ATOM 789 N N . GLY A 1 97 ? 17.352 -6.866 -12.018 1.00 79.12 97 GLY A N 1
ATOM 790 C CA . GLY A 1 97 ? 18.178 -6.478 -13.158 1.00 79.12 97 GLY A CA 1
ATOM 791 C C . GLY A 1 97 ? 17.463 -5.511 -14.095 1.00 79.12 97 GLY A C 1
ATOM 792 O O . GLY A 1 97 ? 18.119 -4.738 -14.778 1.00 79.12 97 GLY A O 1
ATOM 793 N N . GLN A 1 98 ? 16.129 -5.508 -14.075 1.00 81.50 98 GLN A N 1
ATOM 794 C CA . GLN A 1 98 ? 15.305 -4.630 -14.904 1.00 81.50 98 GLN A CA 1
ATOM 795 C C . GLN A 1 98 ? 14.783 -3.403 -14.157 1.00 81.50 98 GLN A C 1
ATOM 797 O O . GLN A 1 98 ? 14.140 -2.556 -14.762 1.00 81.50 98 GLN A O 1
ATOM 802 N N . TRP A 1 99 ? 15.027 -3.282 -12.849 1.00 70.19 99 TRP A N 1
ATOM 803 C CA . TRP A 1 99 ? 14.393 -2.232 -12.049 1.00 70.19 99 TRP A CA 1
ATOM 804 C C . TRP A 1 99 ? 14.839 -0.816 -12.442 1.00 70.19 99 TRP A C 1
ATOM 806 O O . TRP A 1 99 ? 13.990 0.058 -12.581 1.00 70.19 99 TRP A O 1
ATOM 816 N N . GLY A 1 100 ? 16.144 -0.603 -12.656 1.00 74.44 100 GLY A N 1
ATOM 817 C CA . GLY A 1 100 ? 16.692 0.712 -13.027 1.00 74.44 100 GLY A CA 1
ATOM 818 C C . GLY A 1 100 ? 16.271 1.185 -14.418 1.00 74.44 100 GLY A C 1
ATOM 819 O O . GLY A 1 100 ? 16.138 2.379 -14.640 1.00 74.44 100 GLY A O 1
ATOM 820 N N . ASN A 1 101 ? 15.973 0.238 -15.308 1.00 78.44 101 ASN A N 1
ATOM 821 C CA . ASN A 1 101 ? 15.638 0.491 -16.706 1.00 78.44 101 ASN A CA 1
ATOM 822 C C . ASN A 1 101 ? 14.217 0.015 -17.025 1.00 78.44 101 ASN A C 1
ATOM 824 O O . ASN A 1 101 ? 13.924 -0.397 -18.141 1.00 78.44 101 ASN A O 1
ATOM 828 N N . ARG A 1 102 ? 13.321 -0.011 -16.033 1.00 75.19 102 ARG A N 1
ATOM 829 C CA . ARG A 1 102 ? 12.018 -0.675 -16.176 1.00 75.19 102 ARG A CA 1
ATOM 830 C C . ARG A 1 102 ? 11.193 -0.126 -17.347 1.00 75.19 102 ARG A C 1
ATOM 832 O O . ARG A 1 102 ? 10.455 -0.885 -17.961 1.00 75.19 102 ARG A O 1
ATOM 839 N N . SER A 1 103 ? 11.331 1.167 -17.638 1.00 80.25 103 SER A N 1
ATOM 840 C CA . SER A 1 103 ? 10.691 1.868 -18.759 1.00 80.25 103 SER A CA 1
ATOM 841 C C . SER A 1 103 ? 11.189 1.430 -20.139 1.00 80.25 103 SER A C 1
ATOM 843 O O . SER A 1 103 ? 10.489 1.649 -21.122 1.00 80.25 103 SER A O 1
ATOM 845 N N . GLU A 1 104 ? 12.367 0.811 -20.228 1.00 87.94 104 GLU A N 1
ATOM 846 C CA . GLU A 1 104 ? 12.929 0.287 -21.480 1.00 87.94 104 GLU A CA 1
ATOM 847 C C . GLU A 1 104 ? 12.297 -1.052 -21.888 1.00 87.94 104 GLU A C 1
ATOM 849 O O . GLU A 1 104 ? 12.498 -1.506 -23.012 1.00 87.94 104 GLU A O 1
ATOM 854 N N . PHE A 1 105 ? 11.534 -1.685 -20.991 1.00 79.50 105 PHE A N 1
ATOM 855 C CA . PHE A 1 105 ? 10.883 -2.969 -21.226 1.00 79.50 105 PHE A CA 1
ATOM 856 C C . PHE A 1 105 ? 9.384 -2.780 -21.431 1.00 79.50 105 PHE A C 1
ATOM 858 O O . PHE A 1 105 ? 8.696 -2.139 -20.631 1.00 79.50 105 PHE A O 1
ATOM 865 N N . SER A 1 106 ? 8.851 -3.418 -22.465 1.00 84.94 106 SER A N 1
ATOM 866 C CA . SER A 1 106 ? 7.415 -3.640 -22.574 1.00 84.94 106 SER A CA 1
ATOM 867 C C . SER A 1 106 ? 6.914 -4.553 -21.450 1.00 84.94 106 SER A C 1
ATOM 869 O O . SER A 1 106 ? 7.671 -5.297 -20.819 1.00 84.94 106 SER A O 1
ATOM 871 N N . ASP A 1 107 ? 5.604 -4.533 -21.206 1.00 77.12 107 ASP A N 1
ATOM 872 C CA . ASP A 1 107 ? 5.005 -5.339 -20.144 1.00 77.12 107 ASP A CA 1
ATOM 873 C C . ASP A 1 107 ? 5.294 -6.839 -20.285 1.00 77.12 107 ASP A C 1
ATOM 875 O O . ASP A 1 107 ? 5.455 -7.504 -19.265 1.00 77.12 107 ASP A O 1
ATOM 879 N N . ASP A 1 108 ? 5.401 -7.379 -21.501 1.00 82.81 108 ASP A N 1
ATOM 880 C CA . ASP A 1 108 ? 5.713 -8.798 -21.719 1.00 82.81 108 ASP A CA 1
ATOM 881 C C . ASP A 1 108 ? 7.220 -9.115 -21.559 1.00 82.81 108 ASP A C 1
ATOM 883 O O . ASP A 1 108 ? 7.584 -10.277 -21.378 1.00 82.81 108 ASP A O 1
ATOM 887 N N . GLU A 1 109 ? 8.101 -8.107 -21.565 1.00 88.44 109 GLU A N 1
ATOM 888 C CA . GLU A 1 109 ? 9.553 -8.262 -21.354 1.00 88.44 109 GLU A CA 1
ATOM 889 C C . GLU A 1 109 ? 9.960 -8.173 -19.876 1.00 88.44 109 GLU A C 1
ATOM 891 O O . GLU A 1 109 ? 11.061 -8.581 -19.498 1.00 88.44 109 GLU A O 1
ATOM 896 N N . LEU A 1 110 ? 9.081 -7.651 -19.021 1.00 88.56 110 LEU A N 1
ATOM 897 C CA . LEU A 1 110 ? 9.318 -7.543 -17.586 1.00 88.56 110 LEU A CA 1
ATOM 898 C C . LEU A 1 110 ? 9.247 -8.916 -16.895 1.00 88.56 110 LEU A C 1
ATOM 900 O O . LEU A 1 110 ? 8.202 -9.574 -16.855 1.00 88.56 110 LEU A O 1
ATOM 904 N N . ILE A 1 111 ? 10.353 -9.286 -16.260 1.00 91.50 111 ILE A N 1
ATOM 905 C CA . ILE A 1 111 ? 10.602 -10.532 -15.542 1.00 91.50 111 ILE A CA 1
ATOM 906 C C . ILE A 1 111 ? 10.109 -10.402 -14.102 1.00 91.50 111 ILE A C 1
ATOM 908 O O . ILE A 1 111 ? 10.333 -9.400 -13.417 1.00 91.50 111 ILE A O 1
ATOM 912 N N . TYR A 1 112 ? 9.446 -11.453 -13.626 1.00 92.06 112 TYR A N 1
ATOM 913 C CA . TYR A 1 112 ? 9.035 -11.591 -12.234 1.00 92.06 112 TYR A CA 1
ATOM 914 C C . TYR A 1 112 ? 9.532 -12.921 -11.678 1.00 92.06 112 TYR A C 1
ATOM 916 O O . TYR A 1 112 ? 9.602 -13.922 -12.382 1.00 92.06 112 TYR A O 1
ATOM 924 N N . ASN A 1 113 ? 9.870 -12.931 -10.397 1.00 93.94 113 ASN A N 1
ATOM 925 C CA . ASN A 1 113 ? 10.454 -14.061 -9.692 1.00 93.94 113 ASN A CA 1
ATOM 926 C C . ASN A 1 113 ? 9.592 -14.415 -8.479 1.00 93.94 113 ASN A C 1
ATOM 928 O O . ASN A 1 113 ? 8.962 -13.533 -7.886 1.00 93.94 113 ASN A O 1
ATOM 932 N N . LEU A 1 114 ? 9.622 -15.680 -8.060 1.00 95.75 114 LEU A N 1
ATOM 933 C CA . LEU A 1 114 ? 9.244 -16.032 -6.695 1.00 95.75 114 LEU A CA 1
ATOM 934 C C . LEU A 1 114 ? 10.452 -15.853 -5.796 1.00 95.75 114 LEU A C 1
ATOM 936 O O . LEU A 1 114 ? 11.514 -16.428 -6.044 1.00 95.75 114 LEU A O 1
ATOM 940 N N . VAL A 1 115 ? 10.270 -15.070 -4.743 1.00 94.31 115 VAL A N 1
ATOM 941 C CA . VAL A 1 115 ? 11.302 -14.779 -3.758 1.00 94.31 115 VAL A CA 1
ATOM 942 C C . VAL A 1 115 ? 10.872 -15.245 -2.378 1.00 94.31 115 VAL A C 1
ATOM 944 O O . VAL A 1 115 ? 9.685 -15.200 -2.052 1.00 94.31 115 VAL A O 1
ATOM 947 N N . ARG A 1 116 ? 11.832 -15.680 -1.562 1.00 95.00 116 ARG A N 1
ATOM 948 C CA . ARG A 1 116 ? 11.612 -15.976 -0.149 1.00 95.00 116 ARG A CA 1
ATOM 949 C C . ARG A 1 116 ? 11.937 -14.755 0.701 1.00 95.00 116 ARG A C 1
ATOM 951 O O . ARG A 1 116 ? 13.021 -14.179 0.586 1.00 95.00 116 ARG A O 1
ATOM 958 N N . ILE A 1 117 ? 11.007 -14.407 1.581 1.00 91.62 117 ILE A N 1
ATOM 959 C CA . ILE A 1 117 ? 11.138 -13.369 2.598 1.00 91.62 117 ILE A CA 1
ATOM 960 C C . ILE A 1 117 ? 10.991 -14.038 3.961 1.00 91.62 117 ILE A C 1
ATOM 962 O O . ILE A 1 117 ? 9.929 -14.561 4.289 1.00 91.62 117 ILE A O 1
ATOM 966 N N . ASP A 1 118 ? 12.059 -14.011 4.755 1.00 88.38 118 ASP A N 1
ATOM 967 C CA . ASP A 1 118 ? 12.016 -14.442 6.152 1.00 88.38 118 ASP A CA 1
ATOM 968 C C . ASP A 1 118 ? 11.218 -13.407 6.967 1.00 88.38 118 ASP A C 1
ATOM 970 O O . ASP A 1 118 ? 11.642 -12.249 7.037 1.00 88.38 118 ASP A O 1
ATOM 974 N N . PRO A 1 119 ? 10.097 -13.775 7.613 1.00 85.56 119 PRO A N 1
ATOM 975 C CA . PRO A 1 119 ? 9.308 -12.851 8.424 1.00 85.56 119 PRO A CA 1
ATOM 976 C C . PRO A 1 119 ? 10.093 -12.171 9.551 1.00 85.56 119 PRO A C 1
ATOM 978 O O . PRO A 1 119 ? 9.750 -11.054 9.937 1.00 85.56 119 PRO A O 1
ATOM 981 N N . ALA A 1 120 ? 11.137 -12.815 10.082 1.00 84.50 120 ALA A N 1
ATOM 982 C CA . ALA A 1 120 ? 11.977 -12.251 11.136 1.00 84.50 120 ALA A CA 1
ATOM 983 C C . ALA A 1 120 ? 12.920 -11.163 10.610 1.00 84.50 120 ALA A C 1
ATOM 985 O O . ALA A 1 120 ? 13.263 -10.234 11.345 1.00 84.50 120 ALA A O 1
ATOM 986 N N . VAL A 1 121 ? 13.342 -11.275 9.350 1.00 81.44 121 VAL A N 1
ATOM 987 C CA . VAL A 1 121 ? 14.245 -10.306 8.717 1.00 81.44 121 VAL A CA 1
ATOM 988 C C . VAL A 1 121 ? 13.476 -9.240 7.933 1.00 81.44 121 VAL A C 1
ATOM 990 O O . VAL A 1 121 ? 13.950 -8.113 7.804 1.00 81.44 121 VAL A O 1
ATOM 993 N N . GLY A 1 122 ? 12.271 -9.574 7.474 1.00 79.56 122 GLY A N 1
ATOM 994 C CA . GLY A 1 122 ? 11.432 -8.727 6.641 1.00 79.56 122 GLY A CA 1
ATOM 995 C C . GLY A 1 122 ? 11.904 -8.670 5.191 1.00 79.56 122 GLY A C 1
ATOM 996 O O . GLY A 1 122 ? 12.907 -9.274 4.805 1.00 79.56 122 GLY A O 1
ATOM 997 N N . ASP A 1 123 ? 11.151 -7.933 4.378 1.00 79.44 123 ASP A N 1
ATOM 998 C CA . ASP A 1 123 ? 11.501 -7.682 2.984 1.00 79.44 123 ASP A CA 1
ATOM 999 C C . ASP A 1 123 ? 12.821 -6.898 2.901 1.00 79.44 123 ASP A C 1
ATOM 1001 O O . ASP A 1 123 ? 12.895 -5.734 3.303 1.00 79.44 123 ASP A O 1
ATOM 1005 N N . LYS A 1 124 ? 13.874 -7.532 2.370 1.00 72.69 124 LYS A N 1
ATOM 1006 C CA . LYS A 1 124 ? 15.180 -6.889 2.143 1.00 72.69 124 LYS A CA 1
ATOM 1007 C C . LYS A 1 124 ? 15.216 -6.083 0.841 1.00 72.69 124 LYS A C 1
ATOM 1009 O O . LYS A 1 124 ? 16.285 -5.629 0.423 1.00 72.69 124 LYS A O 1
ATOM 1014 N N . GLY A 1 125 ? 14.069 -5.929 0.188 1.00 65.81 125 GLY A N 1
ATOM 1015 C CA . GLY A 1 125 ? 13.924 -5.264 -1.089 1.00 65.81 125 GLY A CA 1
ATOM 1016 C C . GLY A 1 125 ? 14.603 -6.020 -2.228 1.00 65.81 125 GLY A C 1
ATOM 1017 O O . GLY A 1 125 ? 14.945 -7.202 -2.142 1.00 65.81 125 GLY A O 1
ATOM 1018 N N . LEU A 1 126 ? 14.830 -5.289 -3.316 1.00 55.78 126 LEU A N 1
ATOM 1019 C CA . LEU A 1 126 ? 15.216 -5.810 -4.631 1.00 55.78 126 LEU A CA 1
ATOM 1020 C C . LEU A 1 126 ? 16.532 -6.607 -4.646 1.00 55.78 126 LEU A C 1
ATOM 1022 O O . LEU A 1 126 ? 16.741 -7.438 -5.524 1.00 55.78 126 LEU A O 1
ATOM 1026 N N . MET A 1 127 ? 17.433 -6.367 -3.691 1.00 58.75 127 MET A N 1
ATOM 1027 C CA . MET A 1 127 ? 18.788 -6.932 -3.718 1.00 58.75 127 MET A CA 1
ATOM 1028 C C . MET A 1 127 ? 19.005 -8.096 -2.747 1.00 58.75 127 MET A C 1
ATOM 1030 O O . MET A 1 127 ? 20.001 -8.806 -2.888 1.00 58.75 127 MET A O 1
ATOM 1034 N N . GLY A 1 128 ? 18.119 -8.290 -1.764 1.00 72.75 128 GLY A N 1
ATOM 1035 C CA . GLY A 1 128 ? 18.427 -9.120 -0.594 1.00 72.75 128 GLY A CA 1
ATOM 1036 C C . GLY A 1 128 ? 17.600 -10.392 -0.416 1.00 72.75 128 GLY A C 1
ATOM 1037 O O . GLY A 1 128 ? 17.987 -11.227 0.404 1.00 72.75 128 GLY A O 1
ATOM 1038 N N . ASN A 1 129 ? 16.487 -10.546 -1.135 1.00 87.75 129 ASN A N 1
ATOM 1039 C CA . ASN A 1 129 ? 15.617 -11.716 -1.003 1.00 87.75 129 ASN A CA 1
ATOM 1040 C C . ASN A 1 129 ? 16.131 -12.892 -1.855 1.00 87.75 129 ASN A C 1
ATOM 10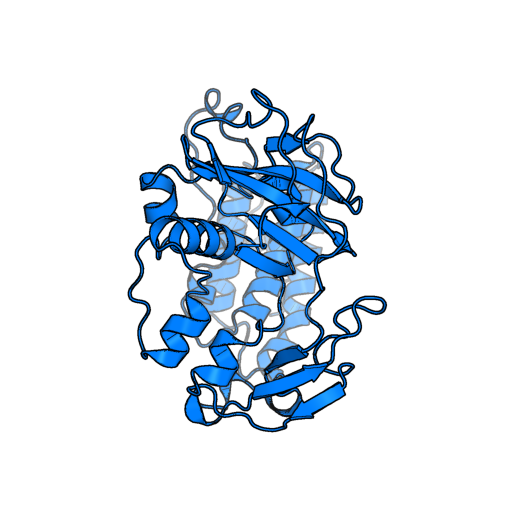42 O O . ASN A 1 129 ? 16.637 -12.700 -2.961 1.00 87.75 129 ASN A O 1
ATOM 1046 N N . GLU A 1 130 ? 16.000 -14.116 -1.342 1.00 92.19 130 GLU A N 1
ATOM 1047 C CA . GLU A 1 130 ? 16.387 -15.339 -2.058 1.00 92.19 130 GLU A CA 1
ATOM 1048 C C . GLU A 1 130 ? 15.416 -15.586 -3.218 1.00 92.19 130 GLU A C 1
ATOM 1050 O O . GLU A 1 130 ? 14.209 -15.602 -3.002 1.00 92.19 130 GLU A O 1
ATOM 1055 N N . ILE A 1 131 ? 15.917 -15.817 -4.434 1.00 93.81 131 ILE A N 1
ATOM 1056 C CA . ILE A 1 131 ? 15.079 -16.215 -5.573 1.00 93.81 131 ILE A CA 1
ATOM 1057 C C . ILE A 1 131 ? 14.862 -17.730 -5.518 1.00 93.81 131 ILE A C 1
ATOM 1059 O O . ILE A 1 131 ? 15.808 -18.501 -5.656 1.00 93.81 131 ILE A O 1
ATOM 1063 N N . ILE A 1 132 ? 13.608 -18.145 -5.347 1.00 96.06 132 ILE A N 1
ATOM 1064 C CA . ILE A 1 132 ? 13.178 -19.550 -5.330 1.00 96.06 132 ILE A CA 1
ATOM 1065 C C . ILE A 1 132 ? 12.867 -20.041 -6.741 1.00 96.06 132 ILE A C 1
ATOM 1067 O O . ILE A 1 132 ? 13.182 -21.175 -7.096 1.00 96.06 132 ILE A O 1
ATOM 1071 N N . GLN A 1 133 ? 12.259 -19.177 -7.552 1.00 96.31 133 GLN A N 1
ATOM 1072 C CA . GLN A 1 133 ? 11.967 -19.459 -8.949 1.00 96.31 133 GLN A CA 1
ATOM 1073 C C . GLN A 1 133 ? 12.191 -18.198 -9.773 1.00 96.31 133 GLN A C 1
ATOM 1075 O O . GLN A 1 133 ? 11.620 -17.147 -9.483 1.00 96.31 133 GLN A O 1
ATOM 1080 N N . TYR A 1 134 ? 13.032 -18.318 -10.794 1.00 94.94 134 TYR A N 1
ATOM 1081 C CA . TYR A 1 134 ? 13.343 -17.235 -11.716 1.00 94.94 134 TYR A CA 1
ATOM 1082 C C . TYR A 1 134 ? 12.360 -17.214 -12.891 1.00 94.94 134 TYR A C 1
ATOM 1084 O O . TYR A 1 134 ? 11.981 -18.281 -13.374 1.00 94.94 134 TYR A O 1
ATOM 1092 N N . ASN A 1 135 ? 12.000 -16.016 -13.356 1.00 94.50 135 ASN A N 1
ATOM 1093 C CA . ASN A 1 135 ? 11.183 -15.766 -14.545 1.00 94.50 135 ASN A CA 1
ATOM 1094 C C . ASN A 1 135 ? 9.894 -16.601 -14.606 1.00 94.50 135 ASN A C 1
ATOM 1096 O O . ASN A 1 135 ? 9.722 -17.482 -15.449 1.00 94.50 135 ASN A O 1
ATOM 1100 N N . ILE A 1 136 ? 9.001 -16.342 -13.657 1.00 94.62 136 ILE A N 1
ATOM 1101 C CA . ILE A 1 136 ? 7.698 -16.994 -13.580 1.00 94.62 136 ILE A CA 1
ATOM 1102 C C . ILE A 1 136 ? 6.738 -16.452 -14.637 1.00 94.62 136 ILE A C 1
ATOM 1104 O O . ILE A 1 136 ? 6.786 -15.273 -14.989 1.00 94.62 136 ILE A O 1
ATOM 1108 N N . ASP A 1 137 ? 5.805 -17.297 -15.076 1.00 91.50 137 ASP A N 1
ATOM 1109 C CA . ASP A 1 137 ? 4.692 -16.837 -15.898 1.00 91.50 137 ASP A CA 1
ATOM 1110 C C . ASP A 1 137 ? 3.766 -15.941 -15.063 1.00 91.50 137 ASP A C 1
ATOM 1112 O O . ASP A 1 137 ? 3.147 -16.355 -14.081 1.00 91.50 137 ASP A O 1
ATOM 1116 N N . ARG A 1 138 ? 3.680 -14.675 -15.466 1.00 84.56 138 ARG A N 1
ATOM 1117 C CA . ARG A 1 138 ? 2.896 -13.636 -14.792 1.00 84.56 138 ARG A CA 1
ATOM 1118 C C . ARG A 1 138 ? 1.400 -13.769 -15.015 1.00 84.56 138 ARG A C 1
ATOM 1120 O O . ARG A 1 138 ? 0.646 -13.054 -14.358 1.00 84.56 138 ARG A O 1
ATOM 1127 N N . LYS A 1 139 ? 0.988 -14.615 -15.955 1.00 87.62 139 LYS A N 1
ATOM 1128 C CA . LYS A 1 139 ? -0.410 -14.904 -16.272 1.00 87.62 139 LYS A CA 1
ATOM 1129 C C . LYS A 1 139 ? -0.831 -16.267 -15.712 1.00 87.62 139 LYS A C 1
ATOM 1131 O O . LYS A 1 139 ? -1.991 -16.630 -15.874 1.00 87.62 139 LYS A O 1
ATOM 1136 N N . ASP A 1 140 ? 0.055 -16.990 -15.013 1.00 91.31 140 ASP A N 1
ATOM 1137 C CA . ASP A 1 140 ? -0.280 -18.265 -14.368 1.00 91.31 140 ASP A CA 1
ATOM 1138 C C . ASP A 1 140 ? -1.218 -18.037 -13.164 1.00 91.31 140 ASP A C 1
ATOM 1140 O O . ASP A 1 140 ? -0.800 -17.479 -12.135 1.00 91.31 140 ASP A O 1
ATOM 1144 N N . PRO A 1 141 ? -2.480 -18.507 -13.234 1.00 91.25 141 PRO A N 1
ATOM 1145 C CA . PRO A 1 141 ? -3.433 -18.364 -12.140 1.00 91.25 141 PRO A CA 1
ATOM 1146 C C . PRO A 1 141 ? -2.983 -19.072 -10.863 1.00 91.25 141 PRO A C 1
ATOM 1148 O O . PRO A 1 141 ? -3.313 -18.615 -9.769 1.00 91.25 141 PRO A O 1
ATOM 1151 N N . ASN A 1 142 ? -2.230 -20.170 -10.960 1.00 92.81 142 ASN A N 1
ATOM 1152 C CA . ASN A 1 142 ? -1.760 -20.896 -9.781 1.00 92.81 142 ASN A CA 1
ATOM 1153 C C . ASN A 1 142 ? -0.760 -20.055 -8.992 1.00 92.81 142 ASN A C 1
ATOM 1155 O O . ASN A 1 142 ? -0.824 -20.023 -7.765 1.00 92.81 142 ASN A O 1
ATOM 1159 N N . ILE A 1 143 ? 0.122 -19.334 -9.683 1.00 93.06 143 ILE A N 1
ATOM 1160 C CA . ILE A 1 143 ? 1.114 -18.459 -9.058 1.00 93.06 143 ILE A CA 1
ATOM 1161 C C . ILE A 1 143 ? 0.435 -17.232 -8.448 1.00 93.06 143 ILE A C 1
ATOM 1163 O O . ILE A 1 143 ? 0.616 -16.962 -7.258 1.00 93.06 143 ILE A O 1
ATOM 1167 N N . LEU A 1 144 ? -0.380 -16.514 -9.227 1.00 90.69 144 LEU A N 1
ATOM 1168 C CA . LEU A 1 144 ? -1.002 -15.267 -8.768 1.00 90.69 144 LEU A CA 1
ATOM 1169 C C . LEU A 1 144 ? -1.991 -15.480 -7.610 1.00 90.69 144 LEU A C 1
ATOM 1171 O O . LEU A 1 144 ? -2.061 -14.648 -6.700 1.00 90.69 144 LEU A O 1
ATOM 1175 N N . ASN A 1 145 ? -2.705 -16.607 -7.590 1.00 90.19 145 ASN A N 1
ATOM 1176 C CA . ASN A 1 145 ? -3.622 -16.933 -6.495 1.00 90.19 145 ASN A CA 1
ATOM 1177 C C . ASN A 1 145 ? -2.908 -17.460 -5.241 1.00 90.19 145 ASN A C 1
ATOM 1179 O O . ASN A 1 145 ? -3.472 -17.380 -4.150 1.00 90.19 145 ASN A O 1
ATOM 1183 N N . SER A 1 146 ? -1.690 -17.995 -5.374 1.00 91.31 146 SER A N 1
ATOM 1184 C CA . SER A 1 146 ? -0.966 -18.607 -4.248 1.00 91.31 146 SER A CA 1
ATOM 1185 C C . SER A 1 146 ? -0.067 -17.633 -3.492 1.00 91.31 146 SER A C 1
ATOM 1187 O O . SER A 1 146 ? 0.167 -17.836 -2.301 1.00 91.31 146 SER A O 1
ATOM 1189 N N . TYR A 1 147 ? 0.445 -16.592 -4.154 1.00 93.31 147 TYR A N 1
ATOM 1190 C CA . TYR A 1 147 ? 1.495 -15.737 -3.592 1.00 93.31 147 TYR A CA 1
ATOM 1191 C C . TYR A 1 147 ? 1.145 -14.255 -3.666 1.00 93.31 147 TYR A C 1
ATOM 1193 O O . TYR A 1 147 ? 0.610 -13.773 -4.662 1.00 93.31 147 TYR A O 1
ATOM 1201 N N . GLU A 1 148 ? 1.459 -13.503 -2.612 1.00 92.81 148 GLU A N 1
ATOM 1202 C CA . GLU A 1 148 ? 1.344 -12.040 -2.597 1.00 92.81 148 GLU A CA 1
ATOM 1203 C C . GLU A 1 148 ? 2.461 -11.384 -3.415 1.00 92.81 148 GLU A C 1
ATOM 1205 O O . GLU A 1 148 ? 3.549 -11.938 -3.552 1.00 92.81 148 GLU A O 1
ATOM 1210 N N . ILE A 1 149 ? 2.198 -10.195 -3.961 1.00 89.56 149 ILE A N 1
ATOM 1211 C CA . ILE A 1 149 ? 3.233 -9.389 -4.617 1.00 89.56 149 ILE A CA 1
ATOM 1212 C C . ILE A 1 149 ? 4.001 -8.619 -3.537 1.00 89.56 149 ILE A C 1
ATOM 1214 O O . ILE A 1 149 ? 3.408 -8.136 -2.571 1.00 89.56 149 ILE A O 1
ATOM 1218 N N . VAL A 1 150 ? 5.321 -8.509 -3.692 1.00 83.69 150 VAL A N 1
ATOM 1219 C CA . VAL A 1 150 ? 6.161 -7.680 -2.823 1.00 83.69 150 VAL A CA 1
ATOM 1220 C C . VAL A 1 150 ? 5.710 -6.221 -2.907 1.00 83.69 150 VAL A C 1
ATOM 1222 O O . VAL A 1 150 ? 5.525 -5.670 -3.990 1.00 83.69 150 VAL A O 1
ATOM 1225 N N . GLY A 1 151 ? 5.550 -5.593 -1.747 1.00 77.00 151 GLY A N 1
ATOM 1226 C CA . GLY A 1 151 ? 5.096 -4.215 -1.628 1.00 77.00 151 GLY A CA 1
ATOM 1227 C C . GLY A 1 151 ? 4.189 -4.026 -0.421 1.00 77.00 151 GLY A C 1
ATOM 1228 O O . GLY A 1 151 ? 3.495 -4.940 0.029 1.00 77.00 151 GLY A O 1
ATOM 1229 N N . TYR A 1 152 ? 4.198 -2.814 0.125 1.00 64.81 152 TYR A N 1
ATOM 1230 C CA . TYR A 1 152 ? 3.277 -2.453 1.192 1.00 64.81 152 TYR A CA 1
ATOM 1231 C C . TYR A 1 152 ? 1.933 -2.077 0.589 1.00 64.81 152 TYR A C 1
ATOM 1233 O O . TYR A 1 152 ? 1.850 -1.168 -0.235 1.00 64.81 152 TYR A O 1
ATOM 1241 N N . ASN A 1 153 ? 0.867 -2.710 1.065 1.00 79.50 153 ASN A N 1
ATOM 1242 C CA . ASN A 1 153 ? -0.475 -2.246 0.764 1.00 79.50 153 ASN A CA 1
ATOM 1243 C C . ASN A 1 153 ? -0.712 -0.928 1.519 1.00 79.50 153 ASN A C 1
ATOM 1245 O O . ASN A 1 153 ? -0.559 -0.864 2.746 1.00 79.50 153 ASN A O 1
ATOM 1249 N N . THR A 1 154 ? -1.040 0.134 0.784 1.00 77.19 154 THR A N 1
ATOM 1250 C CA . THR A 1 154 ? -1.288 1.474 1.330 1.00 77.19 154 THR A CA 1
ATOM 1251 C C . THR A 1 154 ? -2.365 2.197 0.532 1.00 77.19 154 THR A C 1
ATOM 1253 O O . THR A 1 154 ? -2.685 1.805 -0.587 1.00 77.19 154 THR A O 1
ATOM 1256 N N . GLY A 1 155 ? -2.901 3.272 1.104 1.00 84.00 155 GLY A N 1
ATOM 1257 C CA . GLY A 1 155 ? -3.770 4.189 0.382 1.00 84.00 155 GLY A CA 1
ATOM 1258 C C . GLY A 1 155 ? -5.114 3.582 -0.010 1.00 84.00 155 GLY A C 1
ATOM 1259 O O . GLY A 1 155 ? -5.586 2.592 0.555 1.00 84.00 155 GLY A O 1
ATOM 1260 N N . TYR A 1 156 ? -5.729 4.221 -0.997 1.00 86.38 156 TYR A N 1
ATOM 1261 C CA . TYR A 1 156 ? -7.039 3.852 -1.512 1.00 86.38 156 TYR A CA 1
ATOM 1262 C C . TYR A 1 156 ? -7.034 2.489 -2.202 1.00 86.38 156 TYR A C 1
ATOM 1264 O O . TYR A 1 156 ? -7.954 1.717 -1.963 1.00 86.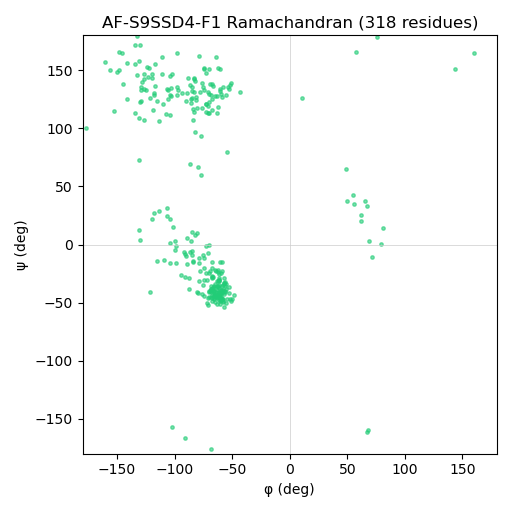38 156 TYR A O 1
ATOM 1272 N N . GLU A 1 157 ? -5.963 2.114 -2.907 1.00 85.88 157 GLU A N 1
ATOM 1273 C CA . GLU A 1 157 ? -5.850 0.781 -3.520 1.00 85.88 157 GLU A CA 1
ATOM 1274 C C . GLU A 1 157 ? -6.006 -0.350 -2.504 1.00 85.88 157 GLU A C 1
ATOM 1276 O O . GLU A 1 157 ? -6.694 -1.340 -2.750 1.00 85.88 157 GLU A O 1
ATOM 1281 N N . PHE A 1 158 ? -5.433 -0.189 -1.310 1.00 90.00 158 PHE A N 1
ATOM 1282 C CA . PHE A 1 158 ? -5.593 -1.194 -0.269 1.00 90.00 158 PHE A CA 1
ATOM 1283 C C . PHE A 1 158 ? -7.022 -1.253 0.288 1.00 90.00 158 PHE A C 1
ATOM 1285 O O . PHE A 1 158 ? -7.557 -2.335 0.530 1.00 90.00 158 PHE A O 1
ATOM 1292 N N . VAL A 1 159 ? -7.667 -0.104 0.484 1.00 93.19 159 VAL A N 1
ATOM 1293 C CA . VAL A 1 159 ? -9.061 -0.063 0.956 1.00 93.19 159 VAL A CA 1
ATOM 1294 C C . VAL A 1 159 ? -9.996 -0.653 -0.095 1.00 93.19 159 VAL A C 1
ATOM 1296 O O . VAL A 1 159 ? -10.845 -1.481 0.235 1.00 93.19 159 VAL A O 1
ATOM 1299 N N . ARG A 1 160 ? -9.783 -0.300 -1.365 1.00 93.75 160 ARG A N 1
ATOM 1300 C CA . ARG A 1 160 ? -10.479 -0.855 -2.523 1.00 93.75 160 ARG A CA 1
ATOM 1301 C C . ARG A 1 160 ? -10.350 -2.372 -2.546 1.00 93.75 160 ARG A C 1
ATOM 1303 O O . ARG A 1 160 ? -11.358 -3.070 -2.586 1.00 93.75 160 ARG A O 1
ATOM 1310 N N . ARG A 1 161 ? -9.126 -2.887 -2.419 1.00 93.81 161 ARG A N 1
ATOM 1311 C CA . ARG A 1 161 ? -8.837 -4.321 -2.329 1.00 93.81 161 ARG A CA 1
ATOM 1312 C C . ARG A 1 161 ? -9.686 -5.021 -1.265 1.00 93.81 161 ARG A C 1
ATOM 1314 O O . ARG A 1 161 ? -10.280 -6.062 -1.546 1.00 93.81 161 ARG A O 1
ATOM 1321 N N . LEU A 1 162 ? -9.760 -4.461 -0.056 1.00 95.56 162 LEU A N 1
ATOM 1322 C CA . LEU A 1 162 ? -10.546 -5.033 1.042 1.00 95.56 162 LEU A CA 1
ATOM 1323 C C . LEU A 1 162 ? -12.050 -5.014 0.748 1.00 95.56 162 LEU A C 1
ATOM 1325 O O . LEU A 1 162 ? -12.700 -6.041 0.928 1.00 95.56 162 LEU A O 1
ATOM 1329 N N . ILE A 1 163 ? -12.583 -3.889 0.260 1.00 96.06 163 ILE A N 1
ATOM 1330 C CA . ILE A 1 163 ? -14.000 -3.748 -0.117 1.00 96.06 163 ILE A CA 1
ATOM 1331 C C . ILE A 1 163 ? -14.376 -4.803 -1.155 1.00 96.06 163 ILE A C 1
ATOM 1333 O O . ILE A 1 163 ? -15.287 -5.596 -0.925 1.00 96.06 163 ILE A O 1
ATOM 1337 N N . LEU A 1 164 ? -13.623 -4.863 -2.254 1.00 95.00 164 LEU A N 1
ATOM 1338 C CA . LEU A 1 164 ? -13.878 -5.808 -3.337 1.00 95.00 164 LEU A CA 1
ATOM 1339 C C . LEU A 1 164 ? -13.788 -7.248 -2.847 1.00 95.00 164 LEU A C 1
ATOM 1341 O O . LEU A 1 164 ? -14.621 -8.074 -3.214 1.00 95.00 164 LEU A O 1
ATOM 1345 N N . SER A 1 165 ? -12.812 -7.546 -1.988 1.00 95.12 165 SER A N 1
ATOM 1346 C CA . SER A 1 165 ? -12.668 -8.886 -1.430 1.00 95.12 165 SER A CA 1
ATOM 1347 C C . SER A 1 165 ? -13.921 -9.297 -0.650 1.00 95.12 165 SER A C 1
ATOM 1349 O O . SER A 1 165 ? -14.451 -10.384 -0.863 1.00 95.12 165 SER A O 1
ATOM 1351 N N . ILE A 1 166 ? -14.430 -8.421 0.222 1.00 94.69 166 ILE A N 1
ATOM 1352 C CA . ILE A 1 166 ? -15.630 -8.674 1.038 1.00 94.69 166 ILE A CA 1
ATOM 1353 C C . ILE A 1 166 ? -16.858 -8.856 0.151 1.00 94.69 166 ILE A C 1
ATOM 1355 O O . ILE A 1 166 ? -17.561 -9.856 0.282 1.00 94.69 166 ILE A O 1
ATOM 1359 N N . GLU A 1 167 ? -17.089 -7.921 -0.773 1.00 92.88 167 GLU A N 1
ATOM 1360 C CA . GLU A 1 167 ? -18.253 -7.921 -1.667 1.00 92.88 167 GLU A CA 1
ATOM 1361 C C . GLU A 1 167 ? -18.296 -9.168 -2.563 1.00 92.88 167 GLU A C 1
ATOM 1363 O O . GLU A 1 167 ? -19.373 -9.660 -2.892 1.00 92.88 167 GLU A O 1
ATOM 1368 N N . ASN A 1 168 ? -17.132 -9.721 -2.914 1.00 92.50 168 ASN A N 1
ATOM 1369 C CA . ASN A 1 168 ? -17.021 -10.921 -3.746 1.00 92.50 168 ASN A CA 1
ATOM 1370 C C . ASN A 1 168 ? -16.801 -12.213 -2.941 1.00 92.50 168 ASN A C 1
ATOM 1372 O O . ASN A 1 168 ? -16.682 -13.287 -3.531 1.00 92.50 168 ASN A O 1
ATOM 1376 N N . GLY A 1 169 ? -16.698 -12.138 -1.611 1.00 92.75 169 GLY A N 1
ATOM 1377 C CA . GLY A 1 169 ? -16.483 -13.303 -0.749 1.00 92.75 169 GLY A CA 1
ATOM 1378 C C . GLY A 1 169 ? -15.175 -14.066 -1.002 1.00 92.75 169 GLY A C 1
ATOM 1379 O O . GLY A 1 169 ? -15.067 -15.228 -0.605 1.00 92.75 169 GLY A O 1
ATOM 1380 N N . ARG A 1 170 ? -14.172 -13.444 -1.636 1.00 91.62 170 ARG A N 1
ATOM 1381 C CA . ARG A 1 170 ? -12.845 -14.034 -1.886 1.00 91.62 170 ARG A CA 1
ATOM 1382 C C . ARG A 1 170 ? -11.736 -13.001 -1.706 1.00 91.62 170 ARG A C 1
ATOM 1384 O O . ARG A 1 170 ? -11.975 -11.815 -1.866 1.00 91.62 170 ARG A O 1
ATOM 1391 N N . TRP A 1 171 ? -10.513 -13.443 -1.421 1.00 92.62 171 TRP A N 1
ATOM 1392 C CA . TRP A 1 171 ? -9.354 -12.549 -1.358 1.00 92.62 171 TRP A CA 1
ATOM 1393 C C . TRP A 1 171 ? -8.970 -12.075 -2.761 1.00 92.62 171 TRP A C 1
ATOM 1395 O O . TRP A 1 171 ? -8.563 -12.884 -3.595 1.00 92.62 171 TRP A O 1
ATOM 1405 N N . ILE A 1 172 ? -9.137 -10.782 -3.027 1.00 89.62 172 ILE A N 1
ATOM 1406 C CA . ILE A 1 172 ? -8.874 -10.153 -4.324 1.00 89.62 172 ILE A CA 1
ATOM 1407 C C . ILE A 1 172 ? -7.654 -9.248 -4.201 1.00 89.62 172 ILE A C 1
ATOM 1409 O O . ILE A 1 172 ? -7.407 -8.652 -3.155 1.00 89.62 172 ILE A O 1
ATOM 1413 N N . ASP A 1 173 ? -6.889 -9.149 -5.281 1.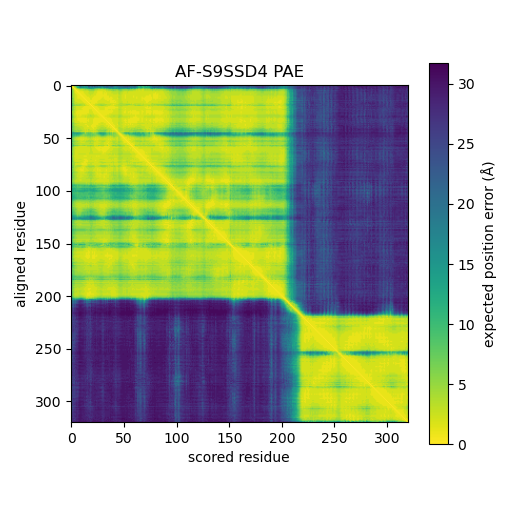00 90.44 173 ASP A N 1
ATOM 1414 C CA . ASP A 1 173 ? -5.912 -8.092 -5.526 1.00 90.44 173 ASP A CA 1
ATOM 1415 C C . ASP A 1 173 ? -6.173 -7.569 -6.948 1.00 90.44 173 ASP A C 1
ATOM 1417 O O . ASP A 1 173 ? -5.922 -8.309 -7.905 1.00 90.44 173 ASP A O 1
ATOM 1421 N N . PRO A 1 174 ? -6.714 -6.346 -7.112 1.00 88.62 174 PRO A N 1
ATOM 1422 C CA . PRO A 1 174 ? -7.075 -5.827 -8.430 1.00 88.62 174 PRO A CA 1
ATOM 1423 C C . PRO A 1 174 ? -5.913 -5.826 -9.426 1.00 88.62 174 PRO A C 1
ATOM 1425 O O . PRO A 1 174 ? -6.115 -6.127 -10.600 1.00 88.62 174 PRO A O 1
ATOM 1428 N N . LEU A 1 175 ? -4.679 -5.597 -8.959 1.00 84.56 175 LEU A N 1
ATOM 1429 C CA . LEU A 1 175 ? -3.495 -5.632 -9.817 1.00 84.56 175 LEU A CA 1
ATOM 1430 C C . LEU A 1 175 ? -3.229 -7.044 -10.354 1.00 84.56 175 LEU A C 1
ATOM 1432 O O . LEU A 1 175 ? -2.812 -7.209 -11.502 1.00 84.56 175 LEU A O 1
ATOM 1436 N N . LYS A 1 176 ? -3.462 -8.081 -9.544 1.00 88.50 176 LYS A N 1
ATOM 1437 C CA . LYS A 1 176 ? -3.330 -9.475 -9.997 1.00 88.50 176 LYS A CA 1
ATOM 1438 C C . LYS A 1 176 ? -4.439 -9.850 -10.972 1.00 88.50 176 LYS A C 1
ATOM 1440 O O . LYS A 1 176 ? -4.162 -10.506 -11.970 1.00 88.50 176 LYS A O 1
ATOM 1445 N N . GLU A 1 177 ? -5.665 -9.408 -10.716 1.00 88.50 177 GLU A N 1
ATOM 1446 C CA . GLU A 1 177 ? -6.807 -9.645 -11.608 1.00 88.50 177 GLU A CA 1
ATOM 1447 C C . GLU A 1 177 ? -6.592 -8.982 -12.973 1.00 88.50 177 GLU A C 1
ATOM 1449 O O . GLU A 1 177 ? -6.754 -9.635 -14.003 1.00 88.50 177 GLU A O 1
ATOM 1454 N N . GLN A 1 178 ? -6.118 -7.733 -12.992 1.00 86.69 178 GLN A N 1
ATOM 1455 C CA . GLN A 1 178 ? -5.748 -7.039 -14.224 1.00 86.69 178 GLN A CA 1
ATOM 1456 C C . GLN A 1 178 ? -4.657 -7.793 -14.995 1.00 86.69 178 GLN A C 1
ATOM 1458 O O . GLN A 1 178 ? -4.741 -7.906 -16.21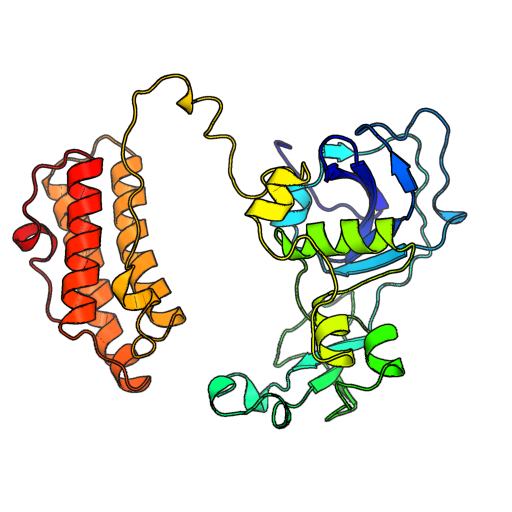4 1.00 86.69 178 GLN A O 1
ATOM 1463 N N . ARG A 1 179 ? -3.652 -8.356 -14.311 1.00 86.50 179 ARG A N 1
ATOM 1464 C CA . ARG A 1 179 ? -2.601 -9.162 -14.960 1.00 86.50 179 ARG A CA 1
ATOM 1465 C C . ARG A 1 179 ? -3.126 -10.470 -15.549 1.00 86.50 179 ARG A C 1
ATOM 1467 O O . ARG A 1 179 ? -2.650 -10.875 -16.605 1.00 86.50 179 ARG A O 1
ATOM 1474 N N . LEU A 1 180 ? -4.083 -11.117 -14.883 1.00 86.94 180 LEU A N 1
ATOM 1475 C CA . LEU A 1 180 ? -4.701 -12.357 -15.363 1.00 86.94 180 LEU A CA 1
ATOM 1476 C C . LEU A 1 180 ? -5.601 -12.119 -16.573 1.00 86.94 180 LEU A C 1
ATOM 1478 O O . LEU A 1 180 ? -5.555 -12.880 -17.536 1.00 86.94 180 LEU A O 1
ATOM 1482 N N . LEU A 1 181 ? -6.443 -11.088 -16.506 1.00 86.75 181 LEU A N 1
ATOM 1483 C CA . LEU A 1 181 ? -7.524 -10.876 -17.468 1.00 86.75 181 LEU A CA 1
ATOM 1484 C C . LEU A 1 181 ? -7.172 -9.854 -18.553 1.00 86.75 181 LEU A C 1
ATOM 1486 O O . LEU A 1 181 ? -7.856 -9.794 -19.569 1.00 86.75 181 LEU A O 1
ATOM 1490 N N . GLY A 1 182 ? -6.127 -9.051 -18.350 1.00 84.94 182 GLY A N 1
ATOM 1491 C CA . GLY A 1 182 ? -5.770 -7.919 -19.208 1.00 84.94 182 GLY A CA 1
ATOM 1492 C C . GLY A 1 182 ? -6.607 -6.659 -18.960 1.00 84.94 182 GLY A C 1
ATOM 1493 O O . GLY A 1 182 ? -6.387 -5.649 -19.621 1.00 84.94 182 GLY A O 1
ATOM 1494 N N . LEU A 1 183 ? -7.555 -6.695 -18.018 1.00 86.25 183 LEU A N 1
ATOM 1495 C CA . LEU A 1 183 ? -8.359 -5.542 -17.621 1.00 86.25 183 LEU A CA 1
ATOM 1496 C C . LEU A 1 183 ? -8.789 -5.618 -16.151 1.00 86.25 183 LEU A C 1
ATOM 1498 O O . LEU A 1 183 ? -9.009 -6.703 -15.611 1.00 86.25 183 LEU A O 1
ATOM 1502 N N . ASP A 1 184 ? -8.926 -4.452 -15.520 1.00 85.00 184 ASP A N 1
ATOM 1503 C CA . ASP A 1 184 ? -9.533 -4.321 -14.196 1.00 85.00 184 ASP A CA 1
ATOM 1504 C C . ASP A 1 184 ? -11.063 -4.247 -14.338 1.00 85.00 184 ASP A C 1
ATOM 1506 O O . ASP A 1 184 ? -11.620 -3.253 -14.804 1.00 85.00 184 ASP A O 1
ATOM 1510 N N . ASN A 1 185 ? -11.738 -5.334 -13.959 1.00 86.94 185 ASN A N 1
ATOM 1511 C CA . ASN A 1 185 ? -13.194 -5.487 -14.049 1.00 86.94 185 ASN A CA 1
ATOM 1512 C C . ASN A 1 185 ? -13.946 -5.006 -12.802 1.00 86.94 185 ASN A C 1
ATOM 1514 O O . ASN A 1 185 ? -15.157 -5.221 -12.694 1.00 86.94 185 ASN A O 1
ATOM 1518 N N . TYR A 1 186 ? -13.250 -4.410 -11.837 1.00 88.94 186 TYR A N 1
ATOM 1519 C CA . TYR A 1 186 ? -13.841 -4.034 -10.563 1.00 88.94 186 TYR A CA 1
ATOM 1520 C C . TYR A 1 186 ? -14.145 -2.532 -10.494 1.00 88.94 186 TYR A C 1
ATOM 1522 O O . TYR A 1 186 ? -13.398 -1.724 -11.052 1.00 88.94 186 TYR A O 1
ATOM 1530 N N . PRO A 1 187 ? -15.224 -2.131 -9.791 1.00 90.50 187 PRO A N 1
ATOM 1531 C CA . PRO A 1 187 ? -15.554 -0.722 -9.589 1.00 90.50 187 PRO A CA 1
ATOM 1532 C C . PRO A 1 187 ? -14.533 -0.032 -8.669 1.00 90.50 187 PRO A C 1
ATOM 1534 O O . PRO A 1 187 ? -13.563 -0.651 -8.210 1.00 90.50 187 PRO A O 1
ATOM 1537 N N . LEU A 1 188 ? -14.796 1.241 -8.351 1.00 89.88 188 LEU A N 1
ATOM 1538 C CA . LEU A 1 188 ? -14.013 2.043 -7.409 1.00 89.88 188 LEU A CA 1
ATOM 1539 C C . LEU A 1 188 ? -12.590 2.301 -7.912 1.00 89.88 188 LEU A C 1
ATOM 1541 O O . LEU A 1 188 ? -11.643 2.241 -7.137 1.00 89.88 188 LEU A O 1
ATOM 1545 N N . GLN A 1 189 ? -12.440 2.522 -9.216 1.00 85.88 189 GLN A N 1
ATOM 1546 C CA . GLN A 1 189 ? -11.140 2.673 -9.880 1.00 85.88 189 GLN A CA 1
ATOM 1547 C C . GLN A 1 189 ? -10.495 4.027 -9.583 1.00 85.88 189 GLN A C 1
ATOM 1549 O O . GLN A 1 189 ? -9.287 4.187 -9.723 1.00 85.88 189 GLN A O 1
ATOM 1554 N N . THR A 1 190 ? -11.302 5.002 -9.169 1.00 85.38 190 THR A N 1
ATOM 1555 C CA . THR A 1 190 ? -10.848 6.345 -8.816 1.00 85.38 190 THR A CA 1
ATOM 1556 C C . THR A 1 190 ? -11.128 6.653 -7.351 1.00 85.38 190 THR A C 1
ATOM 1558 O O . THR A 1 190 ? -12.042 6.109 -6.724 1.00 85.38 190 THR A O 1
ATOM 1561 N N . VAL A 1 191 ? -10.344 7.571 -6.791 1.00 80.12 191 VAL A N 1
ATOM 1562 C CA . VAL A 1 191 ? -10.531 8.041 -5.414 1.00 80.12 191 VAL A CA 1
ATOM 1563 C C . VAL A 1 191 ? -11.890 8.737 -5.262 1.00 80.12 191 VAL A C 1
ATOM 1565 O O . VAL A 1 191 ? -12.557 8.589 -4.239 1.00 80.12 191 VAL A O 1
ATOM 1568 N N . GLU A 1 192 ? -12.338 9.447 -6.295 1.00 84.06 192 GLU A N 1
ATOM 1569 C CA . GLU A 1 192 ? -13.643 10.097 -6.354 1.00 84.06 192 GLU A CA 1
ATOM 1570 C C . GLU A 1 192 ? -14.791 9.084 -6.285 1.00 84.06 192 GLU A C 1
ATOM 1572 O O . GLU A 1 192 ? -15.719 9.281 -5.498 1.00 84.06 192 GLU A O 1
ATOM 1577 N N . GLU A 1 193 ? -14.718 7.985 -7.044 1.00 88.31 193 GLU A N 1
ATOM 1578 C CA . GLU A 1 193 ? -15.690 6.885 -6.956 1.00 88.31 193 GLU A CA 1
ATOM 1579 C C . GLU A 1 193 ? -15.717 6.277 -5.554 1.00 88.31 193 GLU A C 1
ATOM 1581 O O . GLU A 1 193 ? -16.787 6.017 -5.004 1.00 88.31 193 GLU A O 1
ATOM 1586 N N . MET A 1 194 ? -14.546 6.088 -4.943 1.00 89.19 194 MET A N 1
ATOM 1587 C CA . MET A 1 194 ? -14.442 5.589 -3.574 1.00 89.19 194 MET A CA 1
ATOM 1588 C C . MET A 1 194 ? -15.125 6.522 -2.575 1.00 89.19 194 MET A C 1
ATOM 1590 O O . MET A 1 194 ? -15.902 6.059 -1.742 1.00 89.19 194 MET A O 1
ATOM 1594 N N . TRP A 1 195 ? -14.902 7.832 -2.669 1.00 88.31 195 TRP A N 1
ATOM 1595 C CA . TRP A 1 195 ? -15.573 8.799 -1.798 1.00 88.31 195 TRP A CA 1
ATOM 1596 C C . TRP A 1 195 ? -17.084 8.834 -2.014 1.00 88.31 195 TRP A C 1
ATOM 1598 O O . TRP A 1 195 ? -17.830 8.887 -1.040 1.00 88.31 195 TRP A O 1
ATOM 1608 N N . GLN A 1 196 ? -17.548 8.765 -3.263 1.00 89.88 196 GLN A N 1
ATOM 1609 C CA . GLN A 1 196 ? -18.979 8.667 -3.567 1.00 89.88 196 GLN A CA 1
ATOM 1610 C C . GLN A 1 196 ? -19.601 7.380 -3.014 1.00 89.88 196 GLN A C 1
ATOM 1612 O O . GLN A 1 196 ? -20.760 7.385 -2.609 1.00 89.88 196 GLN A O 1
ATOM 1617 N N . ALA A 1 197 ? -18.823 6.300 -2.945 1.00 91.31 197 ALA A N 1
ATOM 1618 C CA . ALA A 1 197 ? -19.212 5.038 -2.326 1.00 91.31 197 ALA A CA 1
ATOM 1619 C C . ALA A 1 197 ? -19.075 5.028 -0.788 1.00 91.31 197 ALA A C 1
ATOM 1621 O O . ALA A 1 197 ? -19.180 3.962 -0.178 1.00 91.31 197 ALA A O 1
ATOM 1622 N N . GLY A 1 198 ? -18.819 6.180 -0.159 1.00 92.06 198 GLY A N 1
ATOM 1623 C CA . GLY A 1 198 ? -18.739 6.323 1.295 1.00 92.06 198 GLY A CA 1
ATOM 1624 C C . GLY A 1 198 ? -17.399 5.906 1.901 1.00 92.06 198 GLY A C 1
ATOM 1625 O O . GLY A 1 198 ? -17.312 5.720 3.114 1.00 92.06 198 GLY A O 1
ATOM 1626 N N . VAL A 1 199 ? -16.340 5.731 1.104 1.00 92.94 199 VAL A N 1
ATOM 1627 C CA . VAL A 1 199 ? -15.003 5.443 1.642 1.00 92.94 199 VAL A CA 1
ATOM 1628 C C . VAL A 1 199 ? -14.461 6.676 2.374 1.00 92.94 199 VAL A C 1
ATOM 1630 O O . VAL A 1 199 ? -14.406 7.759 1.781 1.00 92.94 199 VAL A O 1
ATOM 1633 N N . PRO A 1 200 ? -13.998 6.541 3.632 1.00 88.56 200 PRO A N 1
ATOM 1634 C CA . PRO A 1 200 ? -13.415 7.656 4.360 1.00 88.56 200 PRO A CA 1
ATOM 1635 C C . PRO A 1 200 ? -12.182 8.230 3.671 1.00 88.56 200 PRO A C 1
ATOM 1637 O O . PRO A 1 200 ? -11.397 7.536 3.020 1.00 88.56 200 PRO A O 1
ATOM 1640 N N . LYS A 1 201 ? -11.962 9.524 3.886 1.00 85.00 201 LYS A N 1
ATOM 1641 C CA . LYS A 1 201 ? -10.794 10.208 3.350 1.00 85.00 201 LYS A CA 1
ATOM 1642 C C . LYS A 1 201 ? -9.546 9.867 4.170 1.00 85.00 201 LYS A C 1
ATOM 1644 O O . LYS A 1 201 ? -9.261 10.507 5.178 1.00 85.00 201 LYS A O 1
ATOM 1649 N N . TYR A 1 202 ? -8.786 8.858 3.751 1.00 75.06 202 TYR A N 1
ATOM 1650 C CA . TYR A 1 202 ? -7.501 8.510 4.370 1.00 75.06 202 TYR A CA 1
ATOM 1651 C C . TYR A 1 202 ? -6.374 9.387 3.826 1.00 75.06 202 TYR A C 1
ATOM 1653 O O . TYR A 1 202 ? -6.356 9.735 2.647 1.00 75.06 202 TYR A O 1
ATOM 1661 N N . GLY A 1 203 ? -5.430 9.769 4.686 1.00 58.84 203 GLY A N 1
ATOM 1662 C CA . GLY A 1 203 ? -4.277 10.600 4.311 1.00 58.84 203 GLY A CA 1
ATOM 1663 C C . GLY A 1 203 ? -4.621 12.060 4.002 1.00 58.84 203 GLY A C 1
ATOM 1664 O O . GLY A 1 203 ? -3.725 12.897 3.941 1.00 58.84 203 GLY A O 1
ATOM 1665 N N . VAL A 1 204 ? -5.910 12.379 3.890 1.00 48.00 204 VAL A N 1
ATOM 1666 C CA . VAL A 1 204 ? -6.447 13.728 4.004 1.00 48.00 204 VAL A CA 1
ATOM 1667 C C . VAL A 1 204 ? -6.583 13.968 5.501 1.00 48.00 204 VAL A C 1
ATOM 1669 O O . VAL A 1 204 ? -7.506 13.471 6.136 1.00 48.00 204 VAL A O 1
ATOM 1672 N N . GLU A 1 205 ? -5.603 14.620 6.125 1.00 36.41 205 GLU A N 1
ATOM 1673 C CA . GLU A 1 205 ? -5.812 15.103 7.492 1.00 36.41 205 GLU A CA 1
ATOM 1674 C C . GLU A 1 205 ? -7.123 15.897 7.533 1.00 36.41 205 GLU A C 1
ATOM 1676 O O . GLU A 1 205 ? -7.378 16.679 6.613 1.00 36.41 205 GLU A O 1
ATOM 1681 N N . ASP A 1 206 ? -7.920 15.713 8.592 1.00 34.69 206 ASP A N 1
ATOM 1682 C CA . ASP A 1 206 ? -8.992 16.625 8.998 1.00 34.69 206 ASP A CA 1
ATOM 1683 C C . ASP A 1 206 ? -8.413 18.041 9.158 1.00 34.69 206 ASP A C 1
ATOM 1685 O O . ASP A 1 206 ? -8.089 18.510 10.248 1.00 34.69 206 ASP A O 1
ATOM 1689 N N . LYS A 1 207 ? -8.236 18.723 8.033 1.00 37.44 207 LYS A N 1
ATOM 1690 C CA . LYS A 1 207 ? -8.117 20.171 7.916 1.00 37.44 207 LYS A CA 1
ATOM 1691 C C . LYS A 1 207 ? -9.456 20.762 7.474 1.00 37.44 207 LYS A C 1
ATOM 1693 O O . LYS A 1 207 ? -9.528 21.964 7.264 1.00 37.44 207 LYS A O 1
ATOM 1698 N N . ASP A 1 208 ? -10.503 19.942 7.324 1.00 33.19 208 ASP A N 1
ATOM 1699 C CA . ASP A 1 208 ? -11.820 20.380 6.855 1.00 33.19 208 ASP A CA 1
ATOM 1700 C C . ASP A 1 208 ? -12.741 20.865 7.997 1.00 33.19 208 ASP A C 1
ATOM 1702 O O . ASP A 1 208 ? -13.502 21.809 7.787 1.00 33.19 208 ASP A O 1
ATOM 1706 N N . GLU A 1 209 ? -12.606 20.374 9.239 1.00 33.09 209 GLU A N 1
ATOM 1707 C CA . GLU A 1 209 ? -13.366 20.938 10.379 1.00 33.09 209 GLU A CA 1
ATOM 1708 C C . GLU A 1 209 ? -12.857 22.320 10.828 1.00 33.09 209 GLU A C 1
ATOM 1710 O O . GLU A 1 209 ? -13.624 23.136 11.339 1.00 33.09 209 GLU A O 1
ATOM 1715 N N . THR A 1 210 ? -11.592 22.653 10.562 1.00 31.44 210 THR A N 1
ATOM 1716 C CA . THR A 1 210 ? -11.061 24.018 10.726 1.00 31.44 210 THR A CA 1
ATOM 1717 C C . THR A 1 210 ? -11.300 24.917 9.508 1.00 31.44 210 THR A C 1
ATOM 1719 O O . THR A 1 210 ? -11.117 26.126 9.621 1.00 31.44 210 THR A O 1
ATOM 1722 N N . ARG A 1 211 ? -11.770 24.382 8.368 1.00 36.41 211 ARG A N 1
ATOM 1723 C CA . ARG A 1 211 ? -12.036 25.147 7.129 1.00 36.41 211 ARG A CA 1
ATOM 1724 C C . ARG A 1 211 ? -13.444 25.708 6.998 1.00 36.41 211 ARG A C 1
ATOM 1726 O O . ARG A 1 211 ? -13.665 26.554 6.138 1.00 36.41 211 ARG A O 1
ATOM 1733 N N . GLN A 1 212 ? -14.392 25.339 7.860 1.00 33.62 212 GLN A N 1
ATOM 1734 C CA . GLN A 1 212 ? -15.698 26.021 7.862 1.00 33.62 212 GLN A CA 1
ATOM 1735 C C . GLN A 1 212 ? -15.641 27.446 8.439 1.00 33.62 212 GLN A C 1
ATOM 1737 O O . GLN A 1 212 ? -16.639 28.164 8.433 1.00 33.62 212 GLN A O 1
ATOM 1742 N N . LYS A 1 213 ? -14.465 27.899 8.881 1.00 33.81 213 LYS A N 1
ATOM 1743 C CA . LYS A 1 213 ? -14.190 29.309 9.148 1.00 33.81 213 LYS A CA 1
ATOM 1744 C C . LYS A 1 213 ? -12.888 29.720 8.486 1.00 33.81 213 LYS A C 1
ATOM 1746 O O . LYS A 1 213 ? -11.907 29.908 9.181 1.00 33.81 213 LYS A O 1
ATOM 1751 N N . GLU A 1 214 ? -12.884 29.852 7.167 1.00 33.78 214 GLU A N 1
ATOM 1752 C CA . GLU A 1 214 ? -12.166 30.931 6.475 1.00 33.78 214 GLU A CA 1
ATOM 1753 C C . GLU A 1 214 ? -12.425 30.824 4.967 1.00 33.78 214 GLU A C 1
ATOM 1755 O O . GLU A 1 214 ? -11.893 29.967 4.273 1.00 33.78 214 GLU A O 1
ATOM 1760 N N . ASN A 1 215 ? -13.347 31.680 4.519 1.00 37.88 215 ASN A N 1
ATOM 1761 C CA . ASN A 1 215 ? -13.492 32.314 3.207 1.00 37.88 215 ASN A CA 1
ATOM 1762 C C . ASN A 1 215 ? -12.606 31.787 2.064 1.00 37.88 215 ASN A C 1
ATOM 1764 O O . ASN A 1 215 ? -11.385 31.801 2.159 1.00 37.88 215 ASN A O 1
ATOM 1768 N N . GLY A 1 216 ? -13.254 31.418 0.952 1.00 41.47 216 GLY A N 1
ATOM 1769 C CA . GLY A 1 216 ? -12.658 30.745 -0.203 1.00 41.47 216 GLY A CA 1
ATOM 1770 C C . GLY A 1 216 ? -11.305 31.283 -0.669 1.00 41.47 216 GLY A C 1
ATOM 1771 O O . GLY A 1 216 ? -11.145 32.480 -0.889 1.00 41.47 216 GLY A O 1
ATOM 1772 N N . VAL A 1 217 ? -10.349 30.370 -0.863 1.00 41.22 217 VAL A N 1
ATOM 1773 C CA . VAL A 1 217 ? -9.061 30.638 -1.512 1.00 41.22 217 VAL A CA 1
ATOM 1774 C C . VAL A 1 217 ? -8.631 29.416 -2.333 1.00 41.22 217 VAL A C 1
ATOM 1776 O O . VAL A 1 217 ? -8.791 28.266 -1.925 1.00 41.22 217 VAL A O 1
ATOM 1779 N N . THR A 1 218 ? -8.116 29.717 -3.517 1.00 43.34 218 THR A N 1
ATOM 1780 C CA . THR A 1 218 ? -7.632 28.871 -4.609 1.00 43.34 218 THR A CA 1
ATOM 1781 C C . THR A 1 218 ? -6.573 27.848 -4.170 1.00 43.34 218 THR A C 1
ATOM 1783 O O . THR A 1 218 ? -5.636 28.173 -3.445 1.00 43.34 218 THR A O 1
ATOM 1786 N N . LYS A 1 219 ? -6.703 26.599 -4.634 1.00 62.75 219 LYS A N 1
ATOM 1787 C CA . LYS A 1 219 ? -5.708 25.524 -4.477 1.00 62.75 219 LYS A CA 1
ATOM 1788 C C . LYS A 1 219 ? -4.454 25.859 -5.304 1.00 62.75 219 LYS A C 1
ATOM 1790 O O . LYS A 1 219 ? -4.585 26.066 -6.505 1.00 62.75 219 LYS A O 1
ATOM 1795 N N . ILE A 1 220 ? -3.261 25.875 -4.693 1.00 75.62 220 ILE A N 1
ATOM 1796 C CA . ILE A 1 220 ? -1.992 25.922 -5.445 1.00 75.62 220 ILE A CA 1
ATOM 1797 C C . ILE A 1 220 ? -1.775 24.547 -6.085 1.00 75.62 220 ILE A C 1
ATOM 1799 O O . ILE A 1 220 ? -1.702 23.536 -5.379 1.00 75.62 220 ILE A O 1
ATOM 1803 N N . ASN A 1 221 ? -1.675 24.507 -7.410 1.00 84.50 221 ASN A N 1
ATOM 1804 C CA . ASN A 1 221 ? -1.293 23.311 -8.151 1.00 84.50 221 ASN A CA 1
ATOM 1805 C C . ASN A 1 221 ? 0.203 23.395 -8.484 1.00 84.50 221 ASN A C 1
ATOM 1807 O O . ASN A 1 221 ? 0.678 24.451 -8.884 1.00 84.50 221 ASN A O 1
ATOM 1811 N N . TYR A 1 222 ? 0.938 22.300 -8.294 1.00 89.81 222 TYR A N 1
ATOM 1812 C CA . TYR A 1 222 ? 2.400 22.290 -8.396 1.00 89.81 222 TYR A CA 1
ATOM 1813 C C . TYR A 1 222 ? 2.846 21.678 -9.715 1.00 89.81 222 TYR A C 1
ATOM 1815 O O . TYR A 1 222 ? 2.459 20.544 -9.998 1.00 89.81 222 TYR A O 1
ATOM 1823 N N . LEU A 1 223 ? 3.700 22.400 -10.440 1.00 92.75 223 LEU A N 1
ATOM 1824 C CA . LEU A 1 223 ? 4.434 21.925 -11.615 1.00 92.75 223 LEU A CA 1
ATOM 1825 C C . LEU A 1 223 ? 3.556 21.228 -12.672 1.00 92.75 223 LEU A C 1
ATOM 1827 O O . LEU A 1 223 ? 3.963 20.218 -13.241 1.00 92.75 223 LEU A O 1
ATOM 1831 N N . ILE A 1 224 ? 2.331 21.729 -12.894 1.00 87.69 224 ILE A N 1
ATOM 1832 C CA . ILE A 1 224 ? 1.313 21.062 -13.732 1.00 87.69 224 ILE A CA 1
ATOM 1833 C C . ILE A 1 224 ? 1.874 20.705 -15.109 1.00 87.69 224 ILE A C 1
ATOM 1835 O O . ILE A 1 224 ? 1.672 19.590 -15.577 1.00 87.69 224 ILE A O 1
ATOM 1839 N N . GLU A 1 225 ? 2.563 21.646 -15.750 1.00 88.00 225 GLU A N 1
ATOM 1840 C CA . GLU A 1 225 ? 3.071 21.460 -17.109 1.00 88.00 225 GLU A CA 1
ATOM 1841 C C . GLU A 1 225 ? 4.172 20.400 -17.155 1.00 88.00 225 GLU A C 1
ATOM 1843 O O . GLU A 1 225 ? 4.142 19.547 -18.031 1.00 88.00 225 GLU A O 1
ATOM 1848 N N . MET A 1 226 ? 5.050 20.354 -16.147 1.00 91.94 226 MET A N 1
ATOM 1849 C CA . MET A 1 226 ? 6.095 19.327 -16.070 1.00 91.94 226 MET A CA 1
ATOM 1850 C C . MET A 1 226 ? 5.526 17.928 -15.813 1.00 91.94 226 MET A C 1
ATOM 1852 O O . MET A 1 226 ? 6.020 16.968 -16.380 1.00 91.94 226 MET A O 1
ATOM 1856 N N . TYR A 1 227 ? 4.484 17.787 -14.985 1.00 91.06 227 TYR A N 1
ATOM 1857 C CA . TYR A 1 227 ? 3.838 16.480 -14.781 1.00 91.06 227 TYR A CA 1
ATOM 1858 C C . TYR A 1 227 ? 3.048 15.996 -16.002 1.00 91.06 227 TYR A C 1
ATOM 1860 O O . TYR A 1 227 ? 2.811 14.800 -16.140 1.00 91.06 227 TYR A O 1
ATOM 1868 N N . ASN A 1 228 ? 2.602 16.913 -16.861 1.00 88.75 228 ASN A N 1
ATOM 1869 C CA . ASN A 1 228 ? 1.831 16.578 -18.055 1.00 88.75 228 ASN A CA 1
ATOM 1870 C C . ASN A 1 228 ? 2.704 16.355 -19.295 1.00 88.75 228 ASN A C 1
ATOM 1872 O O . ASN A 1 228 ? 2.176 15.932 -20.325 1.00 88.75 228 ASN A O 1
ATOM 1876 N N . ASP A 1 229 ? 4.001 16.646 -19.213 1.00 86.38 229 ASP A N 1
ATOM 1877 C CA . ASP A 1 229 ? 4.939 16.500 -20.315 1.00 86.38 229 ASP A CA 1
ATOM 1878 C C . ASP A 1 229 ? 5.875 15.302 -20.063 1.00 86.38 229 ASP A C 1
ATOM 1880 O O . ASP A 1 229 ? 6.711 15.344 -19.156 1.00 86.38 229 ASP A O 1
ATOM 1884 N N . PRO A 1 230 ? 5.762 14.225 -20.867 1.00 86.56 230 PRO A N 1
ATOM 1885 C CA . PRO A 1 230 ? 6.604 13.036 -20.751 1.00 86.56 230 PRO A CA 1
ATOM 1886 C C . PRO A 1 230 ? 8.108 13.292 -20.911 1.00 86.56 230 PRO A C 1
ATOM 1888 O O . PRO A 1 230 ? 8.897 12.411 -20.568 1.00 86.56 230 PRO A O 1
ATOM 1891 N N . PHE A 1 231 ? 8.515 14.455 -21.433 1.00 90.00 231 PHE A N 1
ATOM 1892 C CA . PHE A 1 231 ? 9.917 14.864 -21.487 1.00 90.00 231 PHE A CA 1
ATOM 1893 C C . PHE A 1 231 ? 10.539 15.015 -20.091 1.00 90.00 231 PHE A C 1
ATOM 1895 O O . PHE A 1 231 ? 11.754 14.874 -19.949 1.00 90.00 231 PHE A O 1
ATOM 1902 N N . TYR A 1 232 ? 9.729 15.244 -19.051 1.00 91.44 232 TYR A N 1
ATOM 1903 C CA . TYR A 1 232 ? 10.186 15.342 -17.667 1.00 91.44 232 TYR A CA 1
ATOM 1904 C C . TYR A 1 232 ? 9.845 14.071 -16.880 1.00 91.44 232 TYR A C 1
ATOM 1906 O O . TYR A 1 232 ? 8.679 13.823 -16.562 1.00 91.44 232 TYR A O 1
ATOM 1914 N N . PRO A 1 233 ? 10.844 13.266 -16.481 1.00 90.69 233 PRO A N 1
ATOM 1915 C CA . PRO A 1 233 ? 10.602 12.104 -15.637 1.00 90.69 233 PRO A CA 1
ATOM 1916 C C . PRO A 1 233 ? 9.947 12.499 -14.307 1.00 90.69 233 PRO A C 1
ATOM 1918 O O . PRO A 1 233 ? 10.496 13.315 -13.564 1.00 90.69 233 PRO A O 1
ATOM 1921 N N . GLU A 1 234 ? 8.816 11.876 -13.952 1.00 90.69 234 GLU A N 1
ATOM 1922 C CA . GLU A 1 234 ? 8.033 12.238 -12.754 1.00 90.69 234 GLU A CA 1
ATOM 1923 C C . GLU A 1 234 ? 8.875 12.276 -11.472 1.00 90.69 234 GLU A C 1
ATOM 1925 O O . GLU A 1 234 ? 8.693 13.151 -10.630 1.00 90.69 234 GLU A O 1
ATOM 1930 N N . PHE A 1 235 ? 9.849 11.370 -11.335 1.00 91.56 235 PHE A N 1
ATOM 1931 C CA . PHE A 1 235 ? 10.713 11.322 -10.157 1.00 91.56 235 PHE A CA 1
ATOM 1932 C C . PHE A 1 235 ? 11.647 12.539 -10.041 1.00 91.56 235 PHE A C 1
ATOM 1934 O O . PHE A 1 235 ? 12.023 12.905 -8.927 1.00 91.56 235 PHE A O 1
ATOM 1941 N N . LEU A 1 236 ? 12.024 13.172 -11.157 1.00 92.06 236 LEU A N 1
ATOM 1942 C CA . LEU A 1 236 ? 12.793 14.419 -11.175 1.00 92.06 236 LEU A CA 1
ATOM 1943 C C . LEU A 1 236 ? 11.881 15.623 -10.928 1.00 92.06 236 LEU A C 1
ATOM 1945 O O . LEU A 1 236 ? 12.219 16.491 -10.120 1.00 92.06 236 LEU A O 1
ATOM 1949 N N . VAL A 1 237 ? 10.680 15.628 -11.517 1.00 93.62 237 VAL A N 1
ATOM 1950 C CA . VAL A 1 237 ? 9.637 16.631 -11.228 1.00 93.62 237 VAL A CA 1
ATOM 1951 C C . VAL A 1 237 ? 9.275 16.625 -9.735 1.00 93.62 237 VAL A C 1
ATOM 1953 O O . VAL A 1 237 ? 9.147 17.678 -9.107 1.00 93.62 237 VAL A O 1
ATOM 1956 N N . ASP A 1 238 ? 9.209 15.447 -9.113 1.00 92.06 238 ASP A N 1
ATOM 1957 C CA . ASP A 1 238 ? 9.000 15.280 -7.674 1.00 92.06 238 ASP A CA 1
ATOM 1958 C C . ASP A 1 238 ? 10.127 15.895 -6.834 1.00 92.06 238 ASP A C 1
ATOM 1960 O O . ASP A 1 238 ? 9.860 16.459 -5.765 1.00 92.06 238 ASP A O 1
ATOM 1964 N N . LYS A 1 239 ? 11.383 15.829 -7.294 1.00 93.38 239 LYS A N 1
ATOM 1965 C CA . LYS A 1 239 ? 12.514 16.478 -6.610 1.00 93.38 239 LYS A CA 1
ATOM 1966 C C . LYS A 1 239 ? 12.394 17.996 -6.673 1.00 93.38 239 LYS A C 1
ATOM 1968 O O . LYS A 1 239 ? 12.490 18.637 -5.625 1.00 93.38 239 LYS A O 1
ATOM 1973 N N . VAL A 1 240 ? 12.077 18.558 -7.840 1.00 95.56 240 VAL A N 1
ATOM 1974 C CA . VAL A 1 240 ? 11.815 20.001 -7.999 1.00 95.56 240 VAL A CA 1
ATOM 1975 C C . VAL A 1 240 ? 10.657 20.438 -7.095 1.00 95.56 240 VAL A C 1
ATOM 1977 O O . VAL A 1 240 ? 10.773 21.393 -6.322 1.00 95.56 240 VAL A O 1
ATOM 1980 N N . LYS A 1 241 ? 9.553 19.683 -7.086 1.00 93.31 241 LYS A N 1
ATOM 1981 C CA . LYS A 1 241 ? 8.402 19.949 -6.212 1.00 93.31 241 LYS A CA 1
ATOM 1982 C C . LYS A 1 241 ? 8.776 19.904 -4.739 1.00 93.31 241 LYS A C 1
ATOM 1984 O O . LYS A 1 241 ? 8.291 20.718 -3.954 1.00 93.31 241 LYS A O 1
ATOM 1989 N N . LYS A 1 242 ? 9.634 18.966 -4.339 1.00 89.75 242 LYS A N 1
ATOM 1990 C CA . LYS A 1 242 ? 10.121 18.863 -2.963 1.00 89.75 242 LYS A CA 1
ATOM 1991 C C . LYS A 1 242 ? 10.923 20.100 -2.561 1.00 89.75 242 LYS A C 1
ATOM 1993 O O . LYS A 1 242 ? 10.743 20.566 -1.435 1.00 89.75 242 LYS A O 1
ATOM 1998 N N . CYS A 1 243 ? 11.738 20.659 -3.457 1.00 91.25 243 CYS A N 1
ATOM 1999 C CA . CYS A 1 243 ? 12.437 21.926 -3.217 1.00 91.25 243 CYS A CA 1
ATOM 2000 C C . CYS A 1 243 ? 11.435 23.056 -2.920 1.00 91.25 243 CYS A C 1
ATOM 2002 O O . CYS A 1 243 ? 11.562 23.733 -1.899 1.00 91.25 243 CYS A O 1
ATOM 2004 N N . ILE A 1 244 ? 10.375 23.187 -3.726 1.00 92.12 244 ILE A N 1
ATOM 2005 C CA . ILE A 1 244 ? 9.327 24.208 -3.534 1.00 92.12 244 ILE A CA 1
ATOM 2006 C C . ILE A 1 244 ? 8.547 23.978 -2.228 1.00 92.12 244 ILE A C 1
ATOM 2008 O O . ILE A 1 244 ? 8.307 24.910 -1.456 1.00 92.12 244 ILE A O 1
ATOM 2012 N N . LEU A 1 245 ? 8.198 22.729 -1.912 1.00 85.75 245 LEU A N 1
ATOM 2013 C CA . LEU A 1 245 ? 7.503 22.388 -0.666 1.00 85.75 245 LEU A CA 1
ATOM 2014 C C . LEU A 1 245 ? 8.330 22.719 0.583 1.00 85.75 245 LEU A C 1
ATOM 2016 O O . LEU A 1 245 ? 7.753 23.080 1.609 1.00 85.75 245 LEU A O 1
ATOM 2020 N N . CYS A 1 246 ? 9.662 22.645 0.518 1.00 84.44 246 CYS A N 1
ATOM 2021 C CA . CYS A 1 246 ? 10.524 23.082 1.617 1.00 84.44 246 CYS A CA 1
ATOM 2022 C C . CYS A 1 246 ? 10.369 24.583 1.916 1.00 84.44 246 CYS A C 1
ATOM 2024 O O . CYS A 1 246 ? 10.409 24.972 3.087 1.00 84.44 246 CYS A O 1
ATOM 2026 N N . VAL A 1 247 ? 10.158 25.420 0.894 1.00 89.44 247 VAL A N 1
ATOM 2027 C CA . VAL A 1 247 ? 9.875 26.857 1.064 1.00 89.44 247 VAL A CA 1
ATOM 2028 C C . VAL A 1 247 ? 8.491 27.064 1.668 1.00 89.44 247 VAL A C 1
ATOM 2030 O O . VAL A 1 247 ? 8.343 27.808 2.636 1.00 89.44 247 VAL A O 1
ATOM 2033 N N . VAL A 1 248 ? 7.483 26.350 1.169 1.00 88.81 248 VAL A N 1
ATOM 2034 C CA . VAL A 1 248 ? 6.109 26.417 1.691 1.00 88.81 248 VAL A CA 1
ATOM 2035 C C . VAL A 1 248 ? 6.068 26.048 3.175 1.00 88.81 248 VAL A C 1
ATOM 2037 O O . VAL A 1 248 ? 5.572 26.816 3.997 1.00 88.81 248 VAL A O 1
ATOM 2040 N N . GLN A 1 249 ? 6.683 24.925 3.552 1.00 84.25 249 GLN A N 1
ATOM 2041 C CA . GLN A 1 249 ? 6.783 24.493 4.951 1.00 84.25 249 GLN A CA 1
ATOM 2042 C C . GLN A 1 249 ? 7.545 25.488 5.831 1.00 84.25 249 GLN A C 1
ATOM 2044 O O . GLN A 1 249 ? 7.318 25.540 7.042 1.00 84.25 249 GLN A O 1
ATOM 2049 N N . PHE A 1 250 ? 8.484 26.241 5.257 1.00 86.44 250 PHE A N 1
ATOM 2050 C CA . PHE A 1 250 ? 9.176 27.309 5.964 1.00 86.44 250 PHE A CA 1
ATOM 2051 C C . PHE A 1 250 ? 8.240 28.499 6.201 1.00 86.44 250 PHE A C 1
ATOM 2053 O O . PHE A 1 250 ? 8.076 28.908 7.345 1.00 86.44 250 PHE A O 1
ATOM 2060 N N . ILE A 1 251 ? 7.545 28.983 5.170 1.00 87.50 251 ILE A N 1
ATOM 2061 C CA . ILE A 1 251 ? 6.570 30.083 5.270 1.00 87.50 251 ILE A CA 1
ATOM 2062 C C . ILE A 1 251 ? 5.461 29.760 6.289 1.00 87.50 251 ILE A C 1
ATOM 2064 O O . ILE A 1 251 ? 5.097 30.603 7.115 1.00 87.50 251 ILE A O 1
ATOM 2068 N N . GLU A 1 252 ? 4.955 28.524 6.286 1.00 84.69 252 GLU A N 1
ATOM 2069 C CA . GLU A 1 252 ? 3.867 28.077 7.166 1.00 84.69 252 GLU A CA 1
ATOM 2070 C C . GLU A 1 252 ? 4.204 28.130 8.662 1.00 84.69 252 GLU A C 1
ATOM 2072 O O . GLU A 1 252 ? 3.295 28.231 9.491 1.00 84.69 252 GLU A O 1
ATOM 2077 N N . LYS A 1 253 ? 5.490 28.116 9.034 1.00 80.56 253 LYS A N 1
ATOM 2078 C CA . LYS A 1 253 ? 5.920 28.196 10.440 1.00 80.56 253 LYS A CA 1
ATOM 2079 C C . LYS A 1 253 ? 5.711 29.583 11.071 1.00 80.56 253 LYS A C 1
ATOM 2081 O O . LYS A 1 253 ? 5.797 29.679 12.295 1.00 80.56 253 LYS A O 1
ATOM 2086 N N . ARG A 1 254 ? 5.313 30.594 10.275 1.00 67.12 254 ARG A N 1
ATOM 2087 C CA . ARG A 1 254 ? 5.019 31.999 10.655 1.00 67.12 254 ARG A CA 1
ATOM 2088 C C . ARG A 1 254 ? 6.215 32.711 11.335 1.00 67.12 254 ARG A C 1
ATOM 2090 O O . ARG A 1 254 ? 7.175 32.088 11.762 1.00 67.12 254 ARG A O 1
ATOM 2097 N N . ASN A 1 255 ? 6.167 34.046 11.453 1.00 67.12 255 ASN A N 1
ATOM 2098 C CA . ASN A 1 255 ? 7.236 34.903 12.026 1.00 67.12 255 ASN A CA 1
ATOM 2099 C C . ASN A 1 255 ? 8.555 34.978 11.223 1.00 67.12 255 ASN A C 1
ATOM 2101 O O . ASN A 1 255 ? 9.634 35.145 11.799 1.00 67.12 255 ASN A O 1
ATOM 2105 N N . HIS A 1 256 ? 8.476 34.900 9.895 1.00 78.81 256 HIS A N 1
ATOM 2106 C CA . HIS A 1 256 ? 9.616 35.109 9.002 1.00 78.81 256 HIS A CA 1
ATOM 2107 C C . HIS A 1 256 ? 9.536 36.498 8.364 1.00 78.81 256 HIS A C 1
ATOM 2109 O O . HIS A 1 256 ? 8.467 36.922 7.930 1.00 78.81 256 HIS A O 1
ATOM 2115 N N . ASP A 1 257 ? 10.656 37.216 8.341 1.00 87.06 257 ASP A N 1
ATOM 2116 C CA . ASP A 1 257 ? 10.787 38.442 7.558 1.00 87.06 257 ASP A CA 1
ATOM 2117 C C . ASP A 1 257 ? 11.035 38.110 6.075 1.00 87.06 257 ASP A C 1
ATOM 2119 O O . ASP A 1 257 ? 11.406 36.987 5.724 1.00 87.06 257 ASP A O 1
ATOM 2123 N N . VAL A 1 258 ? 10.815 39.099 5.205 1.00 88.25 258 VAL A N 1
ATOM 2124 C CA . VAL A 1 258 ? 10.960 38.961 3.745 1.00 88.25 258 VAL A CA 1
ATOM 2125 C C . VAL A 1 258 ? 12.366 38.485 3.361 1.00 88.25 258 VAL A C 1
ATOM 2127 O O . VAL A 1 258 ? 12.498 37.653 2.471 1.00 88.25 258 VAL A O 1
ATOM 2130 N N . ASN A 1 259 ? 13.408 38.909 4.084 1.00 90.25 259 ASN A N 1
ATOM 2131 C CA . ASN A 1 259 ? 14.791 38.518 3.797 1.00 90.25 259 ASN A CA 1
ATOM 2132 C C . ASN A 1 259 ? 15.045 37.030 4.075 1.00 90.25 259 ASN A C 1
ATOM 2134 O O . ASN A 1 259 ? 15.737 36.367 3.307 1.00 90.25 259 ASN A O 1
ATOM 2138 N N . LYS A 1 260 ? 14.477 36.477 5.152 1.00 92.06 260 LYS A N 1
ATOM 2139 C CA . LYS A 1 260 ? 14.561 35.038 5.453 1.00 92.06 260 LYS A CA 1
ATOM 2140 C C . LYS A 1 260 ? 13.785 34.194 4.453 1.00 92.06 260 LYS A C 1
ATOM 2142 O O . LYS A 1 260 ? 14.212 33.089 4.142 1.00 92.06 260 LYS A O 1
ATOM 2147 N N . ILE A 1 261 ? 12.648 34.698 3.978 1.00 92.50 261 ILE A N 1
ATOM 2148 C CA . ILE A 1 261 ? 11.870 34.035 2.928 1.00 92.50 261 ILE A CA 1
ATOM 2149 C C . ILE A 1 261 ? 12.670 34.036 1.623 1.00 92.50 261 ILE A C 1
ATOM 2151 O O . ILE A 1 261 ? 12.824 32.974 1.028 1.00 92.50 261 ILE A O 1
ATOM 2155 N N . GLN A 1 262 ? 13.250 35.176 1.240 1.00 95.75 262 GLN A N 1
ATOM 2156 C CA . GLN A 1 262 ? 14.124 35.279 0.071 1.00 95.75 262 GLN A CA 1
ATOM 2157 C C . GLN A 1 262 ? 15.318 34.328 0.174 1.00 95.75 262 GLN A C 1
ATOM 2159 O O . GLN A 1 262 ? 15.529 33.530 -0.724 1.00 95.75 262 GLN A O 1
ATOM 2164 N N . SER A 1 263 ? 16.028 34.310 1.306 1.00 92.69 263 SER A N 1
ATOM 2165 C CA . SER A 1 263 ? 17.137 33.370 1.522 1.00 92.69 263 SER A CA 1
ATOM 2166 C C . SER A 1 263 ? 16.706 31.911 1.360 1.00 92.69 263 SER A C 1
ATOM 2168 O O . SER A 1 263 ? 17.500 31.077 0.935 1.00 92.69 263 SER A O 1
ATOM 2170 N N . LYS A 1 264 ? 15.453 31.581 1.701 1.00 93.69 264 LYS A N 1
ATOM 2171 C CA . LYS A 1 264 ? 14.933 30.224 1.538 1.00 93.69 264 LYS A CA 1
ATOM 2172 C C . LYS A 1 264 ? 14.540 29.908 0.091 1.00 93.69 264 LYS A C 1
ATOM 2174 O O . LYS A 1 264 ? 14.658 28.756 -0.320 1.00 93.69 264 LYS A O 1
ATOM 2179 N N . LEU A 1 265 ? 14.088 30.910 -0.660 1.00 94.44 265 LEU A N 1
ATOM 2180 C CA . LEU A 1 265 ? 13.853 30.828 -2.104 1.00 94.44 265 LEU A CA 1
ATOM 2181 C C . LEU A 1 265 ? 15.174 30.697 -2.879 1.00 94.44 265 LEU A C 1
ATOM 2183 O O . LEU A 1 265 ? 15.253 29.891 -3.801 1.00 94.44 265 LEU A O 1
ATOM 2187 N N . ASP A 1 266 ? 16.226 31.388 -2.442 1.00 90.38 266 ASP A N 1
ATOM 2188 C CA . ASP A 1 266 ? 17.584 31.254 -2.978 1.00 90.38 266 ASP A CA 1
ATOM 2189 C C . ASP A 1 266 ? 18.098 29.813 -2.797 1.00 90.38 266 ASP A C 1
ATOM 2191 O O . ASP A 1 266 ? 18.482 29.162 -3.765 1.00 90.38 266 ASP A O 1
ATOM 2195 N N . GLU A 1 267 ? 18.009 29.263 -1.576 1.00 91.25 267 GLU A N 1
ATOM 2196 C CA . GLU A 1 267 ? 18.366 27.862 -1.292 1.00 91.25 267 GLU A CA 1
ATOM 2197 C C . GLU A 1 267 ? 17.581 26.866 -2.159 1.00 91.25 267 GLU A C 1
ATOM 2199 O O . GLU A 1 267 ? 18.134 25.868 -2.616 1.00 91.25 267 GLU A O 1
ATOM 2204 N N . MET A 1 268 ? 16.283 27.114 -2.364 1.00 96.81 268 MET A N 1
ATOM 2205 C CA . MET A 1 268 ? 15.445 26.291 -3.237 1.00 96.81 268 MET A CA 1
ATOM 2206 C C . MET A 1 268 ? 15.931 26.352 -4.683 1.00 96.81 268 MET A C 1
ATOM 2208 O O . MET A 1 268 ? 16.003 25.312 -5.330 1.00 96.81 268 MET A O 1
ATOM 2212 N N . THR A 1 269 ? 16.236 27.547 -5.180 1.00 92.12 269 THR A N 1
ATOM 2213 C CA . THR A 1 269 ? 16.627 27.766 -6.574 1.00 92.12 269 THR A CA 1
ATOM 2214 C C . THR A 1 269 ? 17.985 27.129 -6.866 1.00 92.12 269 THR A C 1
ATOM 2216 O O . THR A 1 269 ? 18.102 26.393 -7.839 1.00 92.12 269 THR A O 1
ATOM 2219 N N . ILE A 1 270 ? 18.961 27.279 -5.965 1.00 89.44 270 ILE A N 1
ATOM 2220 C CA . ILE A 1 270 ? 20.267 26.602 -6.060 1.00 89.44 270 ILE A CA 1
ATOM 2221 C C . ILE A 1 270 ? 20.090 25.079 -6.070 1.00 89.44 270 ILE A C 1
ATOM 2223 O O . ILE A 1 270 ? 20.636 24.398 -6.929 1.00 89.44 270 ILE A O 1
ATOM 2227 N N . ALA A 1 271 ? 19.260 24.543 -5.169 1.00 90.56 271 ALA A N 1
ATOM 2228 C CA . ALA A 1 271 ? 18.995 23.106 -5.122 1.00 90.56 271 ALA A CA 1
ATOM 2229 C C . ALA A 1 271 ? 18.273 22.577 -6.372 1.00 90.56 271 ALA A C 1
ATOM 2231 O O . ALA A 1 271 ? 18.315 21.377 -6.621 1.00 90.56 271 ALA A O 1
ATOM 2232 N N . ILE A 1 272 ? 17.572 23.434 -7.122 1.00 93.38 272 ILE A N 1
ATOM 2233 C CA . ILE A 1 272 ? 16.984 23.082 -8.419 1.00 93.38 272 ILE A CA 1
ATOM 2234 C C . ILE A 1 272 ? 18.055 23.121 -9.515 1.00 93.38 272 ILE A C 1
ATOM 2236 O O . ILE A 1 272 ? 18.078 22.200 -10.324 1.00 93.38 272 ILE A O 1
ATOM 2240 N N . ASN A 1 273 ? 18.955 24.111 -9.521 1.00 91.06 273 ASN A N 1
ATOM 2241 C CA . ASN A 1 273 ? 20.080 24.154 -10.467 1.00 91.06 273 ASN A CA 1
ATOM 2242 C C . ASN A 1 273 ? 20.960 22.897 -10.341 1.00 91.06 273 ASN A C 1
ATOM 2244 O O . ASN A 1 273 ? 21.317 22.295 -11.345 1.00 91.06 273 ASN A O 1
ATOM 2248 N N . ASP A 1 274 ? 21.223 22.431 -9.113 1.00 91.31 274 ASP A N 1
ATOM 2249 C CA . ASP A 1 274 ? 21.994 21.203 -8.851 1.00 91.31 274 ASP A CA 1
ATOM 2250 C C . ASP A 1 274 ? 21.350 19.931 -9.447 1.00 91.31 274 ASP A C 1
ATOM 2252 O O . ASP A 1 274 ? 21.997 18.886 -9.528 1.00 91.31 274 ASP A O 1
ATOM 2256 N N . LEU A 1 275 ? 20.070 19.982 -9.842 1.00 92.25 275 LEU A N 1
ATOM 2257 C CA . LEU A 1 275 ? 19.396 18.868 -10.510 1.00 92.25 275 LEU A CA 1
ATOM 2258 C C . LEU A 1 275 ? 19.655 18.840 -12.021 1.00 92.25 275 LEU A C 1
ATOM 2260 O O . LEU A 1 275 ? 19.381 17.804 -12.621 1.00 92.25 275 LEU A O 1
ATOM 2264 N N . ALA A 1 276 ? 20.172 19.908 -12.639 1.00 88.19 276 ALA A N 1
ATOM 2265 C CA . ALA A 1 276 ? 20.333 20.009 -14.094 1.00 88.19 276 ALA A CA 1
ATOM 2266 C C . ALA A 1 276 ? 21.130 18.830 -14.689 1.00 88.19 276 ALA A C 1
ATOM 2268 O O . ALA A 1 276 ? 20.646 18.174 -15.611 1.00 88.19 276 ALA A O 1
ATOM 2269 N N . ASP A 1 277 ? 22.266 18.468 -14.080 1.00 85.31 277 ASP A N 1
ATOM 2270 C CA . ASP A 1 277 ? 23.076 17.306 -14.485 1.00 85.31 277 ASP A CA 1
ATOM 2271 C C . ASP A 1 277 ? 22.285 15.985 -14.421 1.00 85.31 277 ASP A C 1
ATOM 2273 O O . ASP A 1 277 ? 22.489 15.074 -15.225 1.00 85.31 277 ASP A O 1
ATOM 2277 N N . GLU A 1 278 ? 21.389 15.844 -13.439 1.00 87.75 278 GLU A N 1
ATOM 2278 C CA . GLU A 1 278 ? 20.559 14.647 -13.286 1.00 87.75 278 GLU A CA 1
ATOM 2279 C C . GLU A 1 278 ? 19.423 14.621 -14.315 1.00 87.75 278 GLU A C 1
ATOM 2281 O O . GLU A 1 278 ? 19.078 13.549 -14.811 1.00 87.75 278 GLU A O 1
ATOM 2286 N N . PHE A 1 279 ? 18.868 15.780 -14.677 1.00 89.44 279 PHE A N 1
ATOM 2287 C CA . PHE A 1 279 ? 17.950 15.884 -15.809 1.00 89.44 279 PHE A CA 1
ATOM 2288 C C . PHE A 1 279 ? 18.650 15.450 -17.104 1.00 89.44 279 PHE A C 1
ATOM 2290 O O . PHE A 1 279 ? 18.131 14.557 -17.779 1.00 89.44 279 PHE A O 1
ATOM 2297 N N . GLU A 1 280 ? 19.859 15.954 -17.384 1.00 86.75 280 GLU A N 1
ATOM 2298 C CA . GLU A 1 280 ? 20.623 15.602 -18.593 1.00 86.75 280 GLU A CA 1
ATOM 2299 C C . GLU A 1 280 ? 20.918 14.094 -18.663 1.00 86.75 280 GLU A C 1
ATOM 2301 O O . GLU A 1 280 ? 20.679 13.442 -19.684 1.00 86.75 280 GLU A O 1
ATOM 2306 N N . GLN A 1 281 ? 21.343 13.493 -17.546 1.00 87.38 281 GLN A N 1
ATOM 2307 C CA . GLN A 1 281 ? 21.572 12.044 -17.439 1.00 87.38 281 GLN A CA 1
ATOM 2308 C C . GLN A 1 281 ? 20.318 11.206 -17.728 1.00 87.38 281 GLN A C 1
ATOM 2310 O O . GLN A 1 281 ? 20.437 10.036 -18.094 1.00 87.38 281 GLN A O 1
ATOM 2315 N N . ASN A 1 282 ? 19.127 11.790 -17.583 1.00 89.75 282 ASN A N 1
ATOM 2316 C CA . ASN A 1 282 ? 17.842 11.152 -17.855 1.00 89.75 282 ASN A CA 1
ATOM 2317 C C . ASN A 1 282 ? 17.210 11.623 -19.174 1.00 89.75 282 ASN A C 1
ATOM 2319 O O . ASN A 1 282 ? 16.004 11.470 -19.359 1.00 89.75 282 ASN A O 1
ATOM 2323 N N . SER A 1 283 ? 18.016 12.154 -20.106 1.00 91.25 283 SER A N 1
ATOM 2324 C CA . SER A 1 283 ? 17.546 12.661 -21.407 1.00 91.25 283 SER A CA 1
ATOM 2325 C C . SER A 1 283 ? 16.447 13.726 -21.278 1.00 91.25 283 SER A C 1
ATOM 2327 O O . SER A 1 283 ? 15.530 13.783 -22.095 1.00 91.25 283 SER A O 1
ATOM 2329 N N . SER A 1 284 ? 16.545 14.544 -20.234 1.00 92.62 284 SER A N 1
ATOM 2330 C CA . SER A 1 284 ? 15.661 15.661 -19.915 1.00 92.62 284 SER A CA 1
ATOM 2331 C C . SER A 1 284 ? 16.513 16.906 -19.635 1.00 92.62 284 SER A C 1
ATOM 2333 O O . SER A 1 284 ? 17.734 16.817 -19.553 1.00 92.62 284 SER A O 1
ATOM 2335 N N . GLU A 1 285 ? 15.908 18.078 -19.483 1.00 88.94 285 GLU A N 1
ATOM 2336 C CA . GLU A 1 285 ? 16.646 19.322 -19.220 1.00 88.94 285 GLU A CA 1
ATOM 2337 C C . GLU A 1 285 ? 15.747 20.340 -18.518 1.00 88.94 285 GLU A C 1
ATOM 2339 O O . GLU A 1 285 ? 14.546 20.367 -18.764 1.00 88.94 285 GLU A O 1
ATOM 2344 N N . ILE A 1 286 ? 16.291 21.227 -17.679 1.00 88.81 286 ILE A N 1
ATOM 2345 C CA . ILE A 1 286 ? 15.519 22.344 -17.105 1.00 88.81 286 ILE A CA 1
ATOM 2346 C C . ILE A 1 286 ? 15.416 23.477 -18.145 1.00 88.81 286 ILE A C 1
ATOM 2348 O O . ILE A 1 286 ? 15.971 24.566 -17.996 1.00 88.81 286 ILE A O 1
ATOM 2352 N N . GLU A 1 287 ? 14.698 23.197 -19.230 1.00 84.06 287 GLU A N 1
ATOM 2353 C CA . GLU A 1 287 ? 14.468 24.106 -20.356 1.00 84.06 287 GLU A CA 1
ATOM 2354 C C . GLU A 1 287 ? 13.187 24.950 -20.179 1.00 84.06 287 GLU A C 1
ATOM 2356 O O . GLU A 1 287 ? 12.620 25.034 -19.089 1.00 84.06 287 GLU A O 1
ATOM 2361 N N . THR A 1 288 ? 12.716 25.617 -21.236 1.00 85.12 288 THR A N 1
ATOM 2362 C CA . THR A 1 288 ? 11.636 26.618 -21.179 1.00 85.12 288 THR A CA 1
ATOM 2363 C C . THR A 1 288 ? 10.377 26.161 -20.430 1.00 85.12 288 THR A C 1
ATOM 2365 O O . THR A 1 288 ? 9.922 26.895 -19.556 1.00 85.12 288 THR A O 1
ATOM 2368 N N . VAL A 1 289 ? 9.849 24.956 -20.686 1.00 87.69 289 VAL A N 1
ATOM 2369 C CA . VAL A 1 289 ? 8.616 24.480 -20.018 1.00 87.69 289 VAL A CA 1
ATOM 2370 C C . VAL A 1 289 ? 8.851 24.225 -18.525 1.00 87.69 289 VAL A C 1
ATOM 2372 O O . VAL A 1 289 ? 8.043 24.628 -17.688 1.00 87.69 289 VAL A O 1
ATOM 2375 N N . ALA A 1 290 ? 9.988 23.634 -18.148 1.00 88.94 290 ALA A N 1
ATOM 2376 C CA . ALA A 1 290 ? 10.350 23.470 -16.741 1.00 88.94 290 ALA A CA 1
ATOM 2377 C C . ALA A 1 290 ? 10.487 24.825 -16.027 1.00 88.94 290 ALA A C 1
ATOM 2379 O O . ALA A 1 290 ? 9.960 25.009 -14.927 1.00 88.94 290 ALA A O 1
ATOM 2380 N N . ARG A 1 291 ? 11.145 25.793 -16.671 1.00 92.94 291 ARG A N 1
ATOM 2381 C CA . ARG A 1 291 ? 11.367 27.146 -16.140 1.00 92.94 291 ARG A CA 1
ATOM 2382 C C . ARG A 1 291 ? 10.049 27.885 -15.900 1.00 92.94 291 ARG A C 1
ATOM 2384 O O . ARG A 1 291 ? 9.844 28.418 -14.808 1.00 92.94 291 ARG A O 1
ATOM 2391 N N . GLU A 1 292 ? 9.143 27.867 -16.875 1.00 89.44 292 GLU A N 1
ATOM 2392 C CA . GLU A 1 292 ? 7.817 28.494 -16.783 1.00 89.44 292 GLU A CA 1
ATOM 2393 C C . GLU A 1 292 ? 6.947 27.822 -15.710 1.00 89.44 292 GLU A C 1
ATOM 2395 O O . GLU A 1 292 ? 6.374 28.501 -14.856 1.00 89.44 292 GLU A O 1
ATOM 2400 N N . SER A 1 293 ? 6.936 26.489 -15.669 1.00 93.38 293 SER A N 1
ATOM 2401 C CA . SER A 1 293 ? 6.193 25.697 -14.683 1.00 93.38 293 SER A CA 1
ATOM 2402 C C . SER A 1 293 ? 6.659 25.947 -13.239 1.00 93.38 293 SER A C 1
ATOM 2404 O O . SER A 1 293 ? 5.840 26.076 -12.314 1.00 93.38 293 SER A O 1
ATOM 2406 N N . ILE A 1 294 ? 7.974 26.066 -13.023 1.00 95.00 29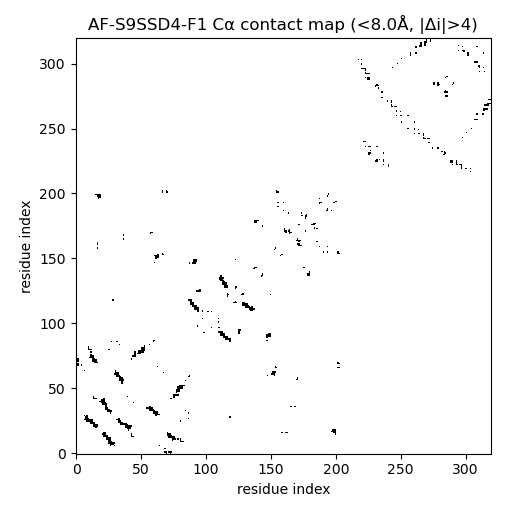4 ILE A N 1
ATOM 2407 C CA . ILE A 1 294 ? 8.564 26.410 -11.721 1.00 95.00 294 ILE A CA 1
ATOM 2408 C C . ILE A 1 294 ? 8.202 27.848 -11.339 1.00 95.00 294 ILE A C 1
ATOM 2410 O O . ILE A 1 294 ? 7.712 28.066 -10.227 1.00 95.00 294 ILE A O 1
ATOM 2414 N N . ALA A 1 295 ? 8.378 28.811 -12.248 1.00 93.81 295 ALA A N 1
ATOM 2415 C CA . ALA A 1 295 ? 8.049 30.216 -12.009 1.00 93.81 295 ALA A CA 1
ATOM 2416 C C . ALA A 1 295 ? 6.565 30.411 -11.668 1.00 93.81 295 ALA A C 1
ATOM 2418 O O . ALA A 1 295 ? 6.252 31.008 -10.638 1.00 93.81 295 ALA A O 1
ATOM 2419 N N . ALA A 1 296 ? 5.655 29.816 -12.442 1.00 91.69 296 ALA A N 1
ATOM 2420 C CA . ALA A 1 296 ? 4.214 29.874 -12.197 1.00 91.69 296 ALA A CA 1
ATOM 2421 C C . ALA A 1 296 ? 3.824 29.257 -10.842 1.00 91.69 296 ALA A C 1
ATOM 2423 O O . ALA A 1 296 ? 2.949 29.766 -10.128 1.00 91.69 296 ALA A O 1
ATOM 2424 N N . THR A 1 297 ? 4.493 28.169 -10.448 1.00 95.00 297 THR A N 1
ATOM 2425 C CA . THR A 1 297 ? 4.269 27.539 -9.141 1.00 95.00 297 THR A CA 1
ATOM 2426 C C . THR A 1 297 ? 4.757 28.442 -8.004 1.00 95.00 297 THR A C 1
ATOM 2428 O O . THR A 1 297 ? 4.039 28.627 -7.019 1.00 95.00 297 THR A O 1
ATOM 2431 N N . VAL A 1 298 ? 5.950 29.031 -8.125 1.00 94.88 298 VAL A N 1
ATOM 2432 C CA . VAL A 1 298 ? 6.519 29.942 -7.116 1.00 94.88 298 VAL A CA 1
ATOM 2433 C C . VAL A 1 298 ? 5.685 31.214 -6.993 1.00 94.88 298 VAL A C 1
ATOM 2435 O O . VAL A 1 298 ? 5.356 31.616 -5.878 1.00 94.88 298 VAL A O 1
ATOM 2438 N N . GLU A 1 299 ? 5.251 31.795 -8.108 1.00 92.12 299 GLU A N 1
ATOM 2439 C CA . GLU A 1 299 ? 4.350 32.945 -8.118 1.00 92.12 299 GLU A CA 1
ATOM 2440 C C . GLU A 1 299 ? 3.033 32.625 -7.392 1.00 92.12 299 GLU A C 1
ATOM 2442 O O . GLU A 1 299 ? 2.612 33.367 -6.501 1.00 92.12 299 GLU A O 1
ATOM 2447 N N . SER A 1 300 ? 2.427 31.470 -7.686 1.00 89.88 300 SER A N 1
ATOM 2448 C CA . SER A 1 300 ? 1.204 31.014 -7.011 1.00 89.88 300 SER A CA 1
ATOM 2449 C C . SER A 1 300 ? 1.392 30.881 -5.495 1.00 89.88 300 SER A C 1
ATOM 2451 O O . SER A 1 300 ? 0.501 31.239 -4.721 1.00 89.88 300 SER A O 1
ATOM 2453 N N . VAL A 1 301 ? 2.556 30.395 -5.048 1.00 91.06 301 VAL A N 1
ATOM 2454 C CA . VAL A 1 301 ? 2.913 30.312 -3.623 1.00 91.06 301 VAL A CA 1
ATOM 2455 C C . VAL A 1 301 ? 3.022 31.711 -3.007 1.00 91.06 301 VAL A C 1
ATOM 2457 O O . VAL A 1 301 ? 2.408 31.966 -1.967 1.00 91.06 301 VAL A O 1
ATOM 2460 N N . LEU A 1 302 ? 3.755 32.633 -3.635 1.00 92.19 302 LEU A N 1
ATOM 2461 C CA . LEU A 1 302 ? 3.935 34.000 -3.131 1.00 92.19 302 LEU A CA 1
ATOM 2462 C C . LEU A 1 302 ? 2.598 34.744 -3.026 1.00 92.19 302 LEU A C 1
ATOM 2464 O O . LEU A 1 302 ? 2.305 35.341 -1.985 1.00 92.19 302 LEU A O 1
ATOM 2468 N N . GLN A 1 303 ? 1.747 34.635 -4.049 1.00 88.00 303 GLN A N 1
ATOM 2469 C CA . GLN A 1 303 ? 0.407 35.225 -4.064 1.00 88.00 303 GLN A CA 1
ATOM 2470 C C . GLN A 1 303 ? -0.486 34.641 -2.961 1.00 88.00 303 GLN A C 1
ATOM 2472 O O . GLN A 1 303 ? -1.138 35.390 -2.226 1.00 88.00 303 GLN A O 1
ATOM 2477 N N . TYR A 1 304 ? -0.487 33.315 -2.792 1.00 87.12 304 TYR A N 1
ATOM 2478 C CA . TYR A 1 304 ? -1.306 32.635 -1.786 1.00 87.12 304 TYR A CA 1
ATOM 2479 C C . TYR A 1 304 ? -0.948 33.060 -0.356 1.00 87.12 304 TYR A C 1
ATOM 2481 O O . TYR A 1 304 ? -1.836 33.351 0.450 1.00 87.12 304 TYR A O 1
ATOM 2489 N N . TYR A 1 305 ? 0.347 33.155 -0.044 1.00 87.62 305 TYR A N 1
ATOM 2490 C CA . TYR A 1 305 ? 0.820 33.600 1.272 1.00 87.62 305 TYR A CA 1
ATOM 2491 C C . TYR A 1 305 ? 0.933 35.128 1.399 1.00 87.62 305 TYR A C 1
ATOM 2493 O O . TYR A 1 305 ? 1.326 35.618 2.460 1.00 87.62 305 TYR A O 1
ATOM 2501 N N . LYS A 1 306 ? 0.536 35.884 0.364 1.00 89.38 306 LYS A N 1
ATOM 2502 C CA . LYS A 1 306 ? 0.570 37.357 0.308 1.00 89.38 306 LYS A CA 1
ATOM 2503 C C . LYS A 1 306 ? 1.961 37.927 0.603 1.00 89.38 306 LYS A C 1
ATOM 2505 O O . LYS A 1 306 ? 2.105 38.899 1.348 1.00 89.38 306 LYS A O 1
ATOM 2510 N N . ILE A 1 307 ? 2.983 37.295 0.039 1.00 90.00 307 ILE A N 1
ATOM 2511 C CA . ILE A 1 307 ? 4.382 37.693 0.174 1.00 90.00 307 ILE A CA 1
ATOM 2512 C C . ILE A 1 307 ? 4.705 38.671 -0.954 1.00 90.00 307 ILE A C 1
ATOM 2514 O O . ILE A 1 307 ? 4.531 38.353 -2.124 1.00 90.00 307 ILE A O 1
ATOM 2518 N N . ASN A 1 308 ? 5.176 39.865 -0.597 1.00 91.38 308 ASN A N 1
ATOM 2519 C CA . ASN A 1 308 ? 5.540 40.907 -1.557 1.00 91.38 308 ASN A CA 1
ATOM 2520 C C . ASN A 1 308 ? 6.994 40.736 -2.028 1.00 91.38 308 ASN A C 1
ATOM 2522 O O . ASN A 1 308 ? 7.865 41.513 -1.635 1.00 91.38 308 ASN A O 1
ATOM 2526 N N . ILE A 1 309 ? 7.242 39.679 -2.799 1.00 92.25 309 ILE A N 1
ATOM 2527 C CA . ILE A 1 309 ? 8.495 39.402 -3.514 1.00 92.25 309 ILE A CA 1
ATOM 2528 C C . ILE A 1 309 ? 8.102 39.162 -4.974 1.00 92.25 309 ILE A C 1
ATOM 2530 O O . ILE A 1 309 ? 7.128 38.452 -5.225 1.00 92.25 309 ILE A O 1
ATOM 2534 N N . ASP A 1 310 ? 8.817 39.773 -5.915 1.00 92.81 310 ASP A N 1
ATOM 2535 C CA . ASP A 1 310 ? 8.609 39.518 -7.340 1.00 92.81 310 ASP A CA 1
ATOM 2536 C C . ASP A 1 310 ? 9.153 38.131 -7.720 1.00 92.81 310 ASP A C 1
ATOM 2538 O O . ASP A 1 310 ? 10.132 37.668 -7.136 1.00 92.81 310 ASP A O 1
ATOM 2542 N N . VAL A 1 311 ? 8.536 37.442 -8.682 1.00 92.31 311 VAL A N 1
ATOM 2543 C CA . VAL A 1 311 ? 8.988 36.098 -9.078 1.00 92.31 311 VAL A CA 1
ATOM 2544 C C . VAL A 1 311 ? 10.422 36.106 -9.627 1.00 92.31 311 VAL A C 1
ATOM 2546 O O . VAL A 1 311 ? 11.169 35.157 -9.382 1.00 92.31 311 VAL A O 1
ATOM 2549 N N . GLU A 1 312 ? 10.845 37.191 -10.280 1.00 91.06 312 GLU A N 1
ATOM 2550 C CA . GLU A 1 312 ? 12.215 37.363 -10.768 1.00 91.06 312 GLU A CA 1
ATOM 2551 C C . GLU A 1 312 ? 13.219 37.467 -9.618 1.00 91.06 312 GLU A C 1
ATOM 2553 O O . GLU A 1 312 ? 14.291 36.865 -9.681 1.00 91.06 312 GLU A O 1
ATOM 2558 N N . ASP A 1 313 ? 12.847 38.171 -8.545 1.00 91.56 313 ASP A N 1
ATOM 2559 C CA . ASP A 1 313 ? 13.654 38.263 -7.326 1.00 91.56 313 ASP A CA 1
ATOM 2560 C C . ASP A 1 313 ? 13.662 36.924 -6.575 1.00 91.56 313 ASP A C 1
ATOM 2562 O O . ASP A 1 313 ? 14.706 36.479 -6.097 1.00 91.56 313 ASP A O 1
ATOM 2566 N N . ALA A 1 314 ? 12.518 36.239 -6.500 1.00 92.38 314 ALA A N 1
ATOM 2567 C CA . ALA A 1 314 ? 12.386 34.935 -5.852 1.00 92.38 314 ALA A CA 1
ATOM 2568 C C . ALA A 1 314 ? 13.266 33.863 -6.511 1.00 92.38 314 ALA A C 1
ATOM 2570 O O . ALA A 1 314 ? 13.795 32.994 -5.822 1.00 92.38 314 ALA A O 1
ATOM 2571 N N . LEU A 1 315 ? 13.433 33.939 -7.831 1.00 95.31 315 LEU A N 1
ATOM 2572 C CA . LEU A 1 315 ? 14.246 33.027 -8.633 1.00 95.31 315 LEU A CA 1
ATOM 2573 C C . LEU A 1 315 ? 15.552 33.686 -9.103 1.00 95.31 315 LEU A C 1
ATOM 2575 O O . LEU A 1 315 ? 16.039 33.385 -10.191 1.00 95.31 315 LEU A O 1
ATOM 2579 N N . ARG A 1 316 ? 16.127 34.608 -8.321 1.00 91.88 316 ARG A N 1
ATOM 2580 C CA . ARG A 1 316 ? 17.346 35.344 -8.711 1.00 91.88 316 ARG A CA 1
ATOM 2581 C C . ARG A 1 316 ? 18.604 34.482 -8.816 1.00 91.88 316 ARG A C 1
ATOM 2583 O O . ARG A 1 316 ? 19.489 34.810 -9.592 1.00 91.88 316 ARG A O 1
ATOM 2590 N N . GLU A 1 317 ? 18.670 33.391 -8.053 1.00 91.56 317 GLU A N 1
ATOM 2591 C CA . GLU A 1 317 ? 19.800 32.448 -8.063 1.00 91.56 317 GLU A CA 1
ATOM 2592 C C . GLU A 1 317 ? 19.665 31.391 -9.165 1.00 91.56 317 GLU A C 1
ATOM 2594 O O . GLU A 1 317 ? 20.361 30.380 -9.147 1.00 91.56 317 GLU A O 1
ATOM 2599 N N . ARG A 1 318 ? 18.718 31.557 -10.092 1.00 89.44 318 ARG A N 1
ATOM 2600 C CA . ARG A 1 318 ? 18.537 30.607 -11.184 1.00 89.44 318 ARG A CA 1
ATOM 2601 C C . ARG A 1 318 ? 19.764 30.615 -12.087 1.00 89.44 318 ARG A C 1
ATOM 2603 O O . ARG A 1 318 ? 20.180 31.663 -12.573 1.00 89.44 318 ARG A O 1
ATOM 2610 N N . ASP A 1 319 ? 20.292 29.430 -12.321 1.00 81.31 319 ASP A N 1
ATOM 2611 C CA . ASP A 1 319 ? 21.436 29.182 -13.204 1.00 81.31 319 ASP A CA 1
ATOM 2612 C C . ASP A 1 319 ? 21.121 28.041 -14.181 1.00 81.31 319 ASP A C 1
ATOM 2614 O O . ASP A 1 319 ? 22.029 27.505 -14.801 1.00 81.31 319 ASP A O 1
ATOM 2618 N N . TRP A 1 320 ? 19.828 27.669 -14.239 1.00 69.31 320 TRP A N 1
ATOM 2619 C CA . TRP A 1 320 ? 19.286 26.425 -14.785 1.00 69.31 320 TRP A CA 1
ATOM 2620 C C . TRP A 1 320 ? 20.050 25.846 -15.968 1.00 69.31 320 TRP A C 1
ATOM 2622 O O . TRP A 1 320 ? 20.125 26.555 -17.008 1.00 69.31 320 TRP A O 1
#

Mean predicted aligned error: 15.06 Å

Radius of gyration: 23.68 Å; Cα contacts (8 Å, |Δi|>4): 460; chains: 1; bounding box: 45×62×46 Å

Secondary structure (DSSP, 8-state):
--S-----TT-EEEEEEETTEEEEEEE-STTEEEEEEEEESSS---SS-EEGGGS--SEEEEB-HHHHHHHEEEEPPSEE--TTPPPP-EEEEE-STTSTTGGGS-TTT--EEEEE--TTT---GGGTSEEEESS--TT-HHHHHHSEESS-B-HHHHHHHHHHHHHHTS---HHHHHHHHSS---S--SHHHHHHTT---SSS-S-STTGGGS---PPPPPSHHHHH-TTS-HHHHHHHHHHHHHHHHHHTT----HHHHHHHHHHHHHHHHTTHHHHHHTT----HHHHHHHHHHHHHHHHHTT----HHHHTTT---

Organism: NCBI:txid1117108

Nearest PDB structures (foldseek):
  2g09-assembly1_A  TM=4.428E-01  e=5.414E+00  Mus musculus

InterPro domains:
  IPR043767 Protein of unknown function DUF5713 [PF18977] (218-320)
  IPR059353 Domain of unknown function DUF8309 [PF26977] (3-179)